Protein AF-A0AAX2KWF3-F1 (afdb_monomer_lite)

Foldseek 3Di:
DVVVVLVDQDLLVLVSVLLVVLLVLVVVLCVVLVAADPQASVQLSVVLSVVLCVLCVVVLVVVLVVVCVVDPFDDPDPRNSSSSCSCVQRVDPVSSVVSCVVVVVSVVVSVLLSVLSSVQVSVVSVVCSVCVVVCCVVQVNPARYWYHKDFDPDDQDDSRDGWIWTAGPVRDIDIDHPDDDDVVVVVVVVVVVVVVD

Secondary structure (DSSP, 8-state):
-HHHHTTS-STTGGGHHHHHHHHHHHHHHHHHH--B-HHHHHHHHHHHHHHHHHHHHHHHHHHHHHHHHHSPPPSSSHHHHHHHHHHHHTSSHHHHHHHHHHSHHHHHHHHHHHHHHHHHHHHHHHHHHHHHHHHHHHHT----SEEEEEE-S---BTTTB--EEEEETTS-EEEE--S---HHHHHHHHHHHHH--

pLDDT: mean 88.68, std 13.37, range [38.19, 98.31]

Structure (mmCIF, N/CA/C/O backbone):
data_AF-A0AAX2KWF3-F1
#
_entry.id   AF-A0AAX2KWF3-F1
#
loop_
_atom_site.group_PDB
_atom_site.id
_atom_site.type_symbol
_atom_site.label_atom_id
_atom_site.label_alt_id
_atom_site.label_comp_id
_atom_site.label_asym_id
_atom_site.label_entity_id
_atom_site.label_seq_id
_atom_site.pdbx_PDB_ins_code
_atom_site.Cartn_x
_atom_site.Cartn_y
_atom_site.Cartn_z
_atom_site.occupancy
_atom_site.B_iso_or_equiv
_atom_site.auth_seq_id
_atom_site.auth_comp_id
_atom_site.auth_asym_id
_atom_site.auth_atom_id
_atom_site.pdbx_PDB_model_num
ATOM 1 N N . MET A 1 1 ? 6.563 14.356 3.255 1.00 42.69 1 MET A N 1
ATOM 2 C CA . MET A 1 1 ? 7.562 13.301 2.978 1.00 42.69 1 MET A CA 1
ATOM 3 C C . MET A 1 1 ? 7.259 12.524 1.694 1.00 42.69 1 MET A C 1
ATOM 5 O O . MET A 1 1 ? 8.096 12.561 0.806 1.00 42.69 1 MET A O 1
ATOM 9 N N . ILE A 1 2 ? 6.063 11.943 1.507 1.00 41.88 2 ILE A N 1
ATOM 10 C CA . ILE A 1 2 ? 5.703 11.204 0.272 1.00 41.88 2 ILE A CA 1
ATOM 11 C C . ILE A 1 2 ? 5.730 12.042 -1.014 1.00 41.88 2 ILE A C 1
ATOM 13 O O . ILE A 1 2 ? 6.204 11.551 -2.025 1.00 41.88 2 ILE A O 1
ATOM 17 N N . VAL A 1 3 ? 5.292 13.308 -1.004 1.00 38.19 3 VAL A N 1
ATOM 18 C CA . VAL A 1 3 ? 5.366 14.154 -2.219 1.00 38.19 3 VAL A CA 1
ATOM 19 C C . VAL A 1 3 ? 6.817 14.382 -2.667 1.00 38.19 3 VAL A C 1
ATOM 21 O O . VAL A 1 3 ? 7.077 14.401 -3.861 1.00 38.19 3 VAL A O 1
ATOM 24 N N . LYS A 1 4 ? 7.772 14.476 -1.728 1.00 42.06 4 LYS A N 1
ATOM 25 C CA . LYS A 1 4 ? 9.208 14.515 -2.057 1.00 42.06 4 LYS A CA 1
ATOM 26 C C . LYS A 1 4 ? 9.721 13.142 -2.522 1.00 42.06 4 LYS A C 1
ATOM 28 O O . LYS A 1 4 ? 10.446 13.092 -3.502 1.00 42.06 4 LYS A O 1
ATOM 33 N N . LYS A 1 5 ? 9.281 12.045 -1.892 1.00 50.66 5 LYS A N 1
ATOM 34 C CA . LYS A 1 5 ? 9.660 10.659 -2.244 1.00 50.66 5 LYS A CA 1
ATOM 35 C C . LYS A 1 5 ? 9.138 10.219 -3.624 1.00 50.66 5 LYS A C 1
ATOM 37 O O . LYS A 1 5 ? 9.864 9.597 -4.375 1.00 50.66 5 LYS A O 1
ATOM 42 N N . LEU A 1 6 ? 7.926 10.633 -4.006 1.00 48.16 6 LEU A N 1
ATOM 43 C CA . LEU A 1 6 ? 7.338 10.418 -5.342 1.00 48.16 6 LEU A CA 1
ATOM 44 C C . LEU A 1 6 ? 8.110 11.131 -6.468 1.00 48.16 6 LEU A C 1
ATOM 46 O O . LEU A 1 6 ? 7.934 10.790 -7.637 1.00 48.16 6 LEU A O 1
ATOM 50 N N . LEU A 1 7 ? 8.911 12.146 -6.125 1.00 45.28 7 LEU A N 1
ATOM 51 C CA . LEU A 1 7 ? 9.752 12.903 -7.055 1.00 45.28 7 LEU A CA 1
ATOM 52 C C . LEU A 1 7 ? 11.197 12.383 -7.093 1.00 45.28 7 LEU A C 1
ATOM 54 O O . LEU A 1 7 ? 11.911 12.656 -8.060 1.00 45.28 7 LEU A O 1
ATOM 58 N N . GLU A 1 8 ? 11.634 11.633 -6.079 1.00 65.31 8 GLU A N 1
ATOM 59 C CA . GLU A 1 8 ? 12.926 10.955 -6.100 1.00 65.31 8 GLU A CA 1
ATOM 60 C C . GLU A 1 8 ? 12.846 9.713 -6.988 1.00 65.31 8 GLU A C 1
ATOM 62 O O . GLU A 1 8 ? 11.901 8.928 -6.936 1.00 65.31 8 GLU A O 1
ATOM 67 N N . VAL A 1 9 ? 13.842 9.545 -7.859 1.00 69.50 9 VAL A N 1
ATOM 68 C CA . VAL A 1 9 ? 13.898 8.359 -8.713 1.00 69.50 9 VAL A CA 1
ATOM 69 C C . VAL A 1 9 ? 14.487 7.210 -7.914 1.00 69.50 9 VAL A C 1
ATOM 71 O O . VAL A 1 9 ? 15.703 7.027 -7.877 1.00 69.50 9 VAL A O 1
ATOM 74 N N . ASP A 1 10 ? 13.597 6.448 -7.295 1.00 81.69 10 ASP A N 1
ATOM 75 C CA . ASP A 1 10 ? 13.886 5.207 -6.591 1.00 81.69 10 ASP A CA 1
ATOM 76 C C . ASP A 1 10 ? 13.147 4.018 -7.238 1.00 81.69 10 ASP A C 1
ATOM 78 O O . ASP A 1 10 ? 12.569 4.125 -8.324 1.00 81.69 10 ASP A O 1
ATOM 82 N N . ALA A 1 11 ? 13.161 2.860 -6.576 1.00 81.75 11 ALA A N 1
ATOM 83 C CA . ALA A 1 11 ? 12.499 1.649 -7.060 1.00 81.75 11 ALA A CA 1
ATOM 84 C C . ALA A 1 11 ? 10.971 1.794 -7.251 1.00 81.75 11 ALA A C 1
ATOM 86 O O . ALA A 1 11 ? 10.373 0.971 -7.942 1.00 81.75 11 ALA A O 1
ATOM 87 N N . SER A 1 12 ? 10.339 2.829 -6.685 1.00 86.00 12 SER A N 1
ATOM 88 C CA . SER A 1 12 ? 8.911 3.123 -6.847 1.00 86.00 12 SER A CA 1
ATOM 89 C C . SER A 1 12 ? 8.590 3.941 -8.106 1.00 86.00 12 SER A C 1
ATOM 91 O O . SER A 1 12 ? 7.429 4.008 -8.519 1.00 86.00 12 SER A O 1
ATOM 93 N N . TYR A 1 13 ? 9.602 4.520 -8.767 1.00 90.62 13 TYR A N 1
ATOM 94 C CA . TYR A 1 13 ? 9.437 5.400 -9.930 1.00 90.62 13 TYR A CA 1
ATOM 95 C C . TYR A 1 13 ? 8.572 4.831 -11.076 1.00 90.62 13 TYR A C 1
ATOM 97 O O . TYR A 1 13 ? 7.773 5.596 -11.639 1.00 90.62 13 TYR A O 1
ATOM 105 N N . PRO A 1 14 ? 8.648 3.525 -11.426 1.00 92.25 14 PRO A N 1
ATOM 106 C CA . PRO A 1 14 ? 7.768 2.931 -12.438 1.00 92.25 14 PRO A CA 1
ATOM 107 C C . PRO A 1 14 ? 6.278 3.008 -12.076 1.00 92.25 14 PRO A C 1
ATOM 109 O O . PRO A 1 14 ? 5.425 3.037 -12.961 1.00 92.25 14 PRO A O 1
ATOM 112 N N . PHE A 1 15 ? 5.956 3.080 -10.782 1.00 91.44 15 PHE A N 1
ATOM 113 C CA . PHE A 1 15 ? 4.591 2.991 -10.261 1.00 91.44 15 PHE A CA 1
ATOM 114 C C . PHE A 1 15 ? 4.003 4.338 -9.845 1.00 91.44 15 PHE A C 1
ATOM 116 O O . PHE A 1 15 ? 2.871 4.383 -9.366 1.00 91.44 15 PHE A O 1
ATOM 123 N N . ARG A 1 16 ? 4.721 5.449 -10.050 1.00 91.94 16 ARG A N 1
ATOM 124 C CA . ARG A 1 16 ? 4.314 6.787 -9.581 1.00 91.94 16 ARG A CA 1
ATOM 125 C C . ARG A 1 16 ? 2.890 7.193 -9.978 1.00 91.94 16 ARG A C 1
ATOM 127 O O . ARG A 1 16 ? 2.218 7.857 -9.200 1.00 91.94 16 ARG A O 1
ATOM 134 N N . TYR A 1 17 ? 2.404 6.760 -11.146 1.00 92.44 17 TYR A N 1
ATOM 135 C CA . TYR A 1 17 ? 1.026 7.021 -11.581 1.00 92.44 17 TYR A CA 1
ATOM 136 C C . TYR A 1 17 ? -0.007 6.236 -10.762 1.00 92.44 17 TYR A C 1
ATOM 138 O O . TYR A 1 17 ? -1.028 6.801 -10.378 1.00 92.44 17 TYR A O 1
ATOM 146 N N . PHE A 1 18 ? 0.269 4.967 -10.441 1.00 93.88 18 PHE A N 1
ATOM 147 C CA . PHE A 1 18 ? -0.583 4.172 -9.553 1.00 93.88 18 PHE A CA 1
ATOM 148 C C . PHE A 1 18 ? -0.586 4.758 -8.142 1.00 93.88 18 PHE A C 1
ATOM 150 O O . PHE A 1 18 ? -1.649 4.964 -7.568 1.00 93.88 18 PHE A O 1
ATOM 157 N N . LEU A 1 19 ? 0.589 5.111 -7.614 1.00 94.12 19 LEU A N 1
ATOM 158 C CA . LEU A 1 19 ? 0.717 5.702 -6.280 1.00 94.12 19 LEU A CA 1
ATOM 159 C C . LEU A 1 19 ? 0.041 7.075 -6.187 1.00 94.12 19 LEU A C 1
ATOM 161 O O . LEU A 1 19 ? -0.608 7.381 -5.189 1.00 94.12 19 LEU A O 1
ATOM 165 N N . GLN A 1 20 ? 0.140 7.901 -7.233 1.00 94.25 20 GLN A N 1
ATOM 166 C CA . GLN A 1 20 ? -0.559 9.182 -7.286 1.00 94.25 20 GLN A CA 1
ATOM 167 C C . GLN A 1 20 ? -2.078 8.993 -7.318 1.00 94.25 20 GLN A C 1
ATOM 169 O O . GLN A 1 20 ? -2.778 9.698 -6.594 1.00 94.25 20 GLN A O 1
ATOM 174 N N . TYR A 1 21 ? -2.578 8.041 -8.109 1.00 96.69 21 TYR A N 1
ATOM 175 C CA . TYR A 1 21 ? -4.000 7.708 -8.144 1.00 96.69 21 TYR A CA 1
ATOM 176 C C . TYR A 1 21 ? -4.494 7.199 -6.781 1.00 96.69 21 TYR A C 1
ATOM 178 O O . TYR A 1 21 ? -5.476 7.723 -6.260 1.00 96.69 21 TYR A O 1
ATOM 186 N N . ALA A 1 22 ? -3.763 6.268 -6.154 1.00 96.69 22 ALA A N 1
ATOM 187 C CA . ALA A 1 22 ? -4.058 5.769 -4.810 1.00 96.69 22 ALA A CA 1
ATOM 188 C C . ALA A 1 22 ? -4.126 6.906 -3.787 1.00 96.69 22 ALA A C 1
ATOM 190 O O . ALA A 1 22 ? -5.059 6.988 -2.997 1.00 96.69 22 ALA A O 1
ATOM 191 N N . ARG A 1 23 ? -3.149 7.819 -3.822 1.00 96.56 23 ARG A N 1
ATOM 192 C CA . ARG A 1 23 ? -3.087 8.957 -2.904 1.00 96.56 23 ARG A CA 1
ATOM 193 C C . ARG A 1 23 ? -4.305 9.863 -3.045 1.00 96.56 23 ARG A C 1
ATOM 195 O O . ARG A 1 23 ? -4.843 10.286 -2.032 1.00 96.56 23 ARG A O 1
ATOM 202 N N . LEU A 1 24 ? -4.707 10.188 -4.275 1.00 97.38 24 LEU A N 1
ATOM 203 C CA . LEU A 1 24 ? -5.882 11.031 -4.512 1.00 97.38 24 LEU A CA 1
ATOM 204 C C . LEU A 1 24 ? -7.155 10.345 -4.015 1.00 97.38 24 LEU A C 1
ATOM 206 O O . LEU A 1 24 ? -7.915 10.972 -3.290 1.00 97.38 24 LEU A O 1
ATOM 210 N N . PHE A 1 25 ? -7.320 9.054 -4.311 1.00 98.12 25 PHE A N 1
ATOM 211 C CA . PHE A 1 25 ? -8.436 8.254 -3.809 1.00 98.12 25 PHE A CA 1
ATOM 212 C C . PHE A 1 25 ? -8.508 8.236 -2.274 1.00 98.12 25 PHE A C 1
ATOM 214 O O . PHE A 1 25 ? -9.573 8.437 -1.704 1.00 98.12 25 PHE A O 1
ATOM 221 N N . LEU A 1 26 ? -7.381 8.010 -1.589 1.00 97.56 26 LEU A N 1
ATOM 222 C CA . LEU A 1 26 ? -7.344 7.946 -0.123 1.00 97.56 26 LEU A CA 1
ATOM 223 C C . LEU A 1 26 ? -7.613 9.307 0.529 1.00 97.56 26 LEU A C 1
ATOM 225 O O . LEU A 1 26 ? -8.230 9.361 1.588 1.00 97.56 26 LEU A O 1
ATOM 229 N N . LEU A 1 27 ? -7.147 10.398 -0.087 1.00 97.12 27 LEU A N 1
ATOM 230 C CA . LEU A 1 27 ? -7.414 11.753 0.398 1.00 97.12 27 LEU A CA 1
ATOM 231 C C . LEU A 1 27 ? -8.888 12.128 0.254 1.00 97.12 27 LEU A C 1
ATOM 233 O O . LEU A 1 27 ? -9.448 12.686 1.190 1.00 97.12 27 LEU A O 1
ATOM 237 N N . ASP A 1 28 ? -9.487 11.802 -0.889 1.00 98.00 28 ASP A N 1
ATOM 238 C CA . ASP A 1 28 ? -10.909 12.008 -1.164 1.00 98.00 28 ASP A CA 1
ATOM 239 C C . ASP A 1 28 ? -11.771 11.221 -0.167 1.00 98.00 28 ASP A C 1
ATOM 241 O O . ASP A 1 28 ? -12.526 11.806 0.605 1.00 98.00 28 ASP A O 1
ATOM 245 N N . LEU A 1 29 ? -11.518 9.915 -0.041 1.00 97.50 29 LEU A N 1
ATOM 246 C CA . LEU A 1 29 ? -12.214 9.050 0.911 1.00 97.50 29 LEU A CA 1
ATOM 2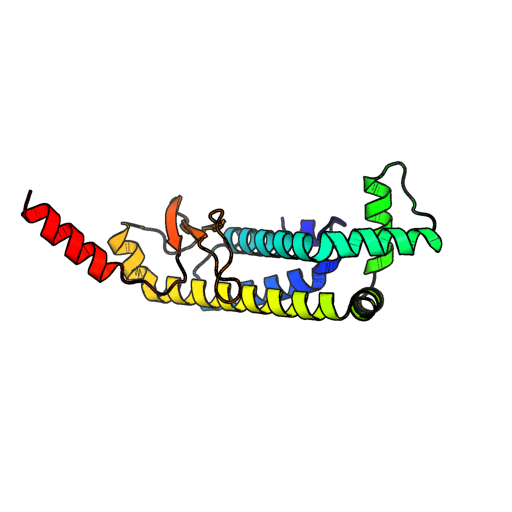47 C C . LEU A 1 29 ? -12.097 9.546 2.361 1.00 97.50 29 LEU A C 1
ATOM 249 O O . LEU A 1 29 ? -13.077 9.557 3.101 1.00 97.50 29 LEU A O 1
ATOM 253 N N . ASN A 1 30 ? -10.901 9.951 2.795 1.00 97.31 30 ASN A N 1
ATOM 254 C CA . ASN A 1 30 ? -10.712 10.424 4.164 1.00 97.31 30 ASN A CA 1
ATOM 255 C C . ASN A 1 30 ? -11.285 11.828 4.401 1.00 97.31 30 ASN A C 1
ATOM 257 O O . ASN A 1 30 ? -11.496 12.182 5.553 1.00 97.31 30 ASN A O 1
ATOM 261 N N . SER A 1 31 ? -11.535 12.619 3.353 1.00 96.69 31 SER A N 1
ATOM 262 C CA . SER A 1 31 ? -12.238 13.902 3.485 1.00 96.69 31 SER A CA 1
ATOM 263 C C . SER A 1 31 ? -13.737 13.739 3.755 1.00 96.69 31 SER A C 1
ATOM 265 O O . SER A 1 31 ? -14.361 14.649 4.292 1.00 96.69 31 SER A O 1
ATOM 267 N N . GLU A 1 32 ? -14.298 12.577 3.405 1.00 96.31 32 GLU A N 1
ATOM 268 C CA . GLU A 1 32 ? -15.673 12.196 3.739 1.00 96.31 32 GLU A CA 1
ATOM 269 C C . GLU A 1 32 ? -15.749 11.507 5.110 1.00 96.31 32 GLU A C 1
ATOM 271 O O . GLU A 1 32 ? -16.658 11.775 5.892 1.00 96.31 32 GLU A O 1
ATOM 276 N N . LEU A 1 33 ? -14.800 10.608 5.406 1.00 96.94 33 LEU A N 1
ATOM 277 C CA . LEU A 1 33 ? -14.836 9.777 6.616 1.00 96.94 33 LEU A CA 1
ATOM 278 C C . LEU A 1 33 ? -14.214 10.431 7.856 1.00 96.94 33 LEU A C 1
ATOM 280 O O . LEU A 1 33 ? -14.577 10.056 8.968 1.00 96.94 33 LEU A O 1
ATOM 284 N N . ASN A 1 34 ? -13.248 11.337 7.677 1.00 97.12 34 ASN A N 1
ATOM 285 C CA . ASN A 1 34 ? -12.480 12.001 8.738 1.00 97.12 34 ASN A CA 1
ATOM 286 C C . ASN A 1 34 ? -11.976 11.039 9.833 1.00 97.12 34 ASN A C 1
ATOM 288 O O . ASN A 1 34 ? -12.094 11.323 11.023 1.00 97.12 34 ASN A O 1
ATOM 292 N N . ILE A 1 35 ? -11.437 9.883 9.428 1.00 97.88 35 ILE A N 1
ATOM 293 C CA . ILE A 1 35 ? -11.145 8.758 10.336 1.00 97.88 35 ILE A CA 1
ATOM 294 C C . ILE A 1 35 ? -9.650 8.470 10.495 1.00 97.88 35 ILE A C 1
ATOM 296 O O . ILE A 1 35 ? -9.254 7.724 11.389 1.00 97.88 35 ILE A O 1
ATOM 300 N N . CYS A 1 36 ? -8.787 9.016 9.636 1.00 97.44 36 CYS A N 1
ATOM 301 C CA . CYS A 1 36 ? -7.352 8.766 9.722 1.00 97.44 36 CYS A CA 1
ATOM 302 C C . CYS A 1 36 ? -6.488 9.998 9.456 1.00 97.44 36 CYS A C 1
ATOM 304 O O . CYS A 1 36 ? -6.872 10.929 8.746 1.00 97.44 36 CYS A O 1
ATOM 306 N N . THR A 1 37 ? -5.269 9.978 9.987 1.00 97.88 37 THR A N 1
ATOM 307 C CA . THR A 1 37 ? -4.293 11.048 9.791 1.00 97.88 37 THR A CA 1
ATOM 308 C C . THR A 1 37 ? -3.571 10.919 8.447 1.00 97.88 37 THR A C 1
ATOM 310 O O . THR A 1 37 ? -3.628 9.907 7.742 1.00 97.88 37 THR A O 1
ATOM 313 N N . LYS A 1 38 ? -2.806 11.956 8.087 1.00 95.50 38 LYS A N 1
ATOM 314 C CA . LYS A 1 38 ? -1.910 11.903 6.920 1.00 95.50 38 LYS A CA 1
ATOM 315 C C . LYS A 1 38 ? -0.835 10.822 7.061 1.00 95.50 38 LYS A C 1
ATOM 317 O O . LYS A 1 38 ? -0.417 10.281 6.043 1.00 95.50 38 LYS A O 1
ATOM 322 N N . GLU A 1 39 ? -0.398 10.519 8.283 1.00 95.75 39 GLU A N 1
ATOM 323 C CA . GLU A 1 39 ? 0.606 9.481 8.545 1.00 95.75 39 GLU A CA 1
ATOM 324 C C . GLU A 1 39 ? 0.050 8.086 8.236 1.00 95.75 39 GLU A C 1
ATOM 326 O O . GLU A 1 39 ? 0.701 7.285 7.571 1.00 95.75 39 GLU A O 1
ATOM 331 N N . PHE A 1 40 ? -1.216 7.844 8.571 1.00 96.56 40 PHE A N 1
ATOM 332 C CA . PHE A 1 40 ? -1.902 6.610 8.203 1.00 96.56 40 PHE A CA 1
ATOM 333 C C . PHE A 1 40 ? -1.961 6.410 6.679 1.00 96.56 40 PHE A C 1
ATOM 335 O O . PHE A 1 40 ? -1.645 5.334 6.169 1.00 96.56 40 PHE A O 1
ATOM 342 N N . ILE A 1 41 ? -2.302 7.469 5.930 1.00 96.31 41 ILE A N 1
ATOM 343 C CA . ILE A 1 41 ? -2.290 7.453 4.455 1.00 96.31 41 ILE A CA 1
ATOM 344 C C . ILE A 1 41 ? -0.874 7.196 3.922 1.00 96.31 41 ILE A C 1
ATOM 346 O O . ILE A 1 41 ? -0.709 6.504 2.916 1.00 96.31 41 ILE A O 1
ATOM 350 N N . ILE A 1 42 ? 0.155 7.733 4.585 1.00 93.44 42 ILE A N 1
ATOM 351 C CA . ILE A 1 42 ? 1.552 7.473 4.231 1.00 93.44 42 ILE A CA 1
ATOM 352 C C . ILE A 1 42 ? 1.872 5.983 4.376 1.00 93.44 42 ILE A C 1
ATOM 354 O O . ILE A 1 42 ? 2.362 5.390 3.415 1.00 93.44 42 ILE A O 1
ATOM 358 N N . ASN A 1 43 ? 1.524 5.362 5.504 1.00 93.75 43 ASN A N 1
ATOM 359 C CA . ASN A 1 43 ? 1.775 3.937 5.730 1.00 93.75 43 ASN A CA 1
ATOM 360 C C . ASN A 1 43 ? 1.045 3.057 4.698 1.00 93.75 43 ASN A C 1
ATOM 362 O O . ASN A 1 43 ? 1.641 2.141 4.138 1.00 93.75 43 ASN A O 1
ATOM 366 N N . LEU A 1 44 ? -0.209 3.382 4.361 1.00 94.31 44 LEU A N 1
ATOM 367 C CA . LEU A 1 44 ? -0.964 2.692 3.306 1.00 94.31 44 LEU A CA 1
ATOM 368 C C . LEU A 1 44 ? -0.247 2.731 1.946 1.00 94.31 44 LEU A C 1
ATOM 370 O O . LEU A 1 44 ? -0.146 1.718 1.251 1.00 94.31 44 LEU A O 1
ATOM 374 N N . LEU A 1 45 ? 0.268 3.899 1.553 1.00 94.00 45 LEU A N 1
ATOM 375 C CA . LEU A 1 45 ? 0.999 4.052 0.293 1.00 94.00 45 LEU A CA 1
ATOM 376 C C . LEU A 1 45 ? 2.336 3.303 0.305 1.00 94.00 45 LEU A C 1
ATOM 378 O O . LEU A 1 45 ? 2.762 2.806 -0.740 1.00 94.00 45 LEU A O 1
ATOM 382 N N . GLU A 1 46 ? 2.995 3.201 1.458 1.00 91.06 46 GLU A N 1
ATOM 383 C CA . GLU A 1 46 ? 4.214 2.406 1.619 1.00 91.06 46 GLU A CA 1
ATOM 384 C C . GLU A 1 46 ? 3.934 0.909 1.447 1.00 91.06 46 GLU A C 1
ATOM 386 O O . GLU A 1 46 ? 4.655 0.252 0.693 1.00 91.06 46 GLU A O 1
ATOM 391 N N . THR A 1 47 ? 2.847 0.397 2.029 1.00 90.25 47 THR A N 1
ATOM 392 C CA . THR A 1 47 ? 2.385 -0.985 1.821 1.00 90.25 47 THR A CA 1
ATOM 393 C C . THR A 1 47 ? 2.128 -1.276 0.341 1.00 90.25 47 THR A C 1
ATOM 395 O O . THR A 1 47 ? 2.693 -2.222 -0.210 1.00 90.25 47 THR A O 1
ATOM 398 N N . LEU A 1 48 ? 1.359 -0.421 -0.345 1.00 92.19 48 LEU A N 1
ATOM 399 C CA . LEU A 1 48 ? 1.109 -0.572 -1.782 1.00 92.19 48 LEU A CA 1
ATOM 400 C C . LEU A 1 48 ? 2.412 -0.529 -2.594 1.00 92.19 48 LEU A C 1
ATOM 402 O O . LEU A 1 48 ? 2.602 -1.305 -3.528 1.00 92.19 48 LEU A O 1
ATOM 406 N N . THR A 1 49 ? 3.334 0.368 -2.241 1.00 91.50 49 THR A N 1
ATOM 407 C CA . THR A 1 49 ? 4.630 0.481 -2.923 1.00 91.50 49 THR A CA 1
ATOM 408 C C . THR A 1 49 ? 5.436 -0.810 -2.796 1.00 91.50 49 THR A C 1
ATOM 410 O O . THR A 1 49 ? 5.972 -1.295 -3.793 1.00 91.50 49 THR A O 1
ATOM 413 N N . GLN A 1 50 ? 5.503 -1.390 -1.596 1.00 89.00 50 GLN A N 1
ATOM 414 C CA . GLN A 1 50 ? 6.203 -2.653 -1.355 1.00 89.00 50 GLN A CA 1
ATOM 415 C C . GLN A 1 50 ? 5.573 -3.809 -2.136 1.00 89.00 50 GLN A C 1
ATOM 417 O O . GLN A 1 50 ? 6.297 -4.584 -2.765 1.00 89.00 50 GLN A O 1
ATOM 422 N N . GLU A 1 51 ? 4.242 -3.886 -2.168 1.00 90.12 51 GLU A N 1
ATOM 423 C CA . GLU A 1 51 ? 3.517 -4.893 -2.942 1.00 90.12 51 GLU A CA 1
ATOM 424 C C . GLU A 1 51 ? 3.836 -4.796 -4.442 1.00 90.12 51 GLU A C 1
ATOM 426 O O . GLU A 1 51 ? 4.164 -5.799 -5.081 1.00 90.12 51 GLU A O 1
ATOM 431 N N . LEU A 1 52 ? 3.804 -3.584 -5.007 1.00 91.69 52 LEU A N 1
ATOM 432 C CA . LEU A 1 52 ? 4.097 -3.357 -6.423 1.00 91.69 52 LEU A CA 1
ATOM 433 C C . LEU A 1 52 ? 5.560 -3.654 -6.767 1.00 91.69 52 LEU A C 1
ATOM 435 O O . LEU A 1 52 ? 5.829 -4.271 -7.801 1.00 91.69 52 LEU A O 1
ATOM 439 N N . ILE A 1 53 ? 6.504 -3.277 -5.900 1.00 90.62 53 ILE A N 1
ATOM 440 C CA . ILE A 1 53 ? 7.923 -3.622 -6.063 1.00 90.62 53 ILE A CA 1
ATOM 441 C C . ILE A 1 53 ? 8.095 -5.141 -6.057 1.00 90.62 53 ILE A C 1
ATOM 443 O O . ILE A 1 53 ? 8.744 -5.686 -6.950 1.00 90.62 53 ILE A O 1
ATOM 447 N N . HIS A 1 54 ? 7.487 -5.840 -5.096 1.00 89.88 54 HIS A N 1
ATOM 448 C CA . HIS A 1 54 ? 7.593 -7.293 -5.002 1.00 89.88 54 HIS A CA 1
ATOM 449 C C . HIS A 1 54 ? 7.046 -7.973 -6.264 1.00 89.88 54 HIS A C 1
ATOM 451 O O . HIS A 1 54 ? 7.750 -8.771 -6.891 1.00 89.88 54 HIS A O 1
ATOM 457 N N . LEU A 1 55 ? 5.843 -7.574 -6.690 1.00 91.12 55 LEU A N 1
ATOM 458 C CA . LEU A 1 55 ? 5.144 -8.095 -7.865 1.00 91.12 55 LEU A CA 1
ATOM 459 C C . LEU A 1 55 ? 5.942 -7.928 -9.168 1.00 91.12 55 LEU A C 1
ATOM 461 O O . LEU A 1 55 ? 5.885 -8.782 -10.049 1.00 91.12 55 LEU A O 1
ATOM 465 N N . THR A 1 56 ? 6.673 -6.823 -9.307 1.00 91.94 56 THR A N 1
ATOM 466 C CA . THR A 1 56 ? 7.313 -6.423 -10.573 1.00 91.94 56 THR A CA 1
ATOM 467 C C . THR A 1 56 ? 8.814 -6.703 -10.619 1.00 91.94 56 THR A C 1
ATOM 469 O O . THR A 1 56 ? 9.397 -6.704 -11.704 1.00 91.94 56 THR A O 1
ATOM 472 N N . SER A 1 57 ? 9.439 -6.973 -9.469 1.00 91.62 57 SER A N 1
ATOM 473 C CA . SER A 1 57 ? 10.890 -7.123 -9.296 1.00 91.62 57 SER A CA 1
ATOM 474 C C . SER A 1 57 ? 11.548 -8.028 -10.345 1.00 91.62 57 SER A C 1
ATOM 476 O O . SER A 1 57 ? 12.477 -7.607 -11.035 1.00 91.62 57 SER A O 1
ATOM 478 N N . LYS A 1 58 ? 11.037 -9.252 -10.526 1.00 93.69 58 LYS A N 1
ATOM 479 C CA . LYS A 1 58 ? 11.586 -10.228 -11.483 1.00 93.69 58 LYS A CA 1
ATOM 480 C C . LYS A 1 58 ? 11.484 -9.744 -12.931 1.00 93.69 58 LYS A C 1
ATOM 482 O O . LYS A 1 58 ? 12.432 -9.903 -13.699 1.00 93.69 58 LYS A O 1
ATOM 487 N N . THR A 1 59 ? 10.368 -9.113 -13.293 1.00 95.25 59 THR A N 1
ATOM 488 C CA . THR A 1 59 ? 10.174 -8.559 -14.639 1.00 95.25 59 THR A CA 1
ATOM 489 C C . THR A 1 59 ? 11.091 -7.368 -14.885 1.00 95.25 59 THR A C 1
ATOM 491 O O . THR A 1 59 ? 11.671 -7.270 -15.960 1.00 95.25 59 THR A O 1
ATOM 494 N N . LEU A 1 60 ? 11.294 -6.499 -13.891 1.00 94.19 60 LEU A N 1
ATOM 495 C CA . LEU A 1 60 ? 12.230 -5.377 -14.003 1.00 94.19 60 LEU A CA 1
ATOM 496 C C . LEU A 1 60 ? 13.673 -5.847 -14.206 1.00 94.19 60 LEU A C 1
ATOM 498 O O . LEU A 1 60 ? 14.401 -5.229 -14.980 1.00 94.19 60 LEU A O 1
ATOM 502 N N . VAL A 1 61 ? 14.083 -6.940 -13.556 1.00 93.94 61 VAL A N 1
ATOM 503 C CA . VAL A 1 61 ? 15.404 -7.545 -13.784 1.00 93.94 61 VAL A CA 1
ATOM 504 C C . VAL A 1 61 ? 15.530 -8.021 -15.234 1.00 93.94 61 VAL A C 1
ATOM 506 O O . VAL A 1 61 ? 16.493 -7.663 -15.913 1.00 93.94 61 VAL A O 1
ATOM 509 N N . LEU A 1 62 ? 14.551 -8.774 -15.744 1.00 93.88 62 LEU A N 1
ATOM 510 C CA . LEU A 1 62 ? 14.563 -9.255 -17.131 1.00 93.88 62 LEU A CA 1
ATOM 511 C C . LEU A 1 62 ? 14.553 -8.104 -18.154 1.00 93.88 62 LEU A C 1
ATOM 513 O O . LEU A 1 62 ? 15.310 -8.128 -19.130 1.00 93.88 62 LEU A O 1
ATOM 517 N N . ASP A 1 63 ? 13.730 -7.082 -17.918 1.00 95.31 63 ASP A N 1
ATOM 518 C CA . ASP A 1 63 ? 13.634 -5.911 -18.787 1.00 95.31 63 ASP A CA 1
ATOM 519 C C . ASP A 1 63 ? 14.950 -5.125 -18.801 1.00 95.31 63 ASP A C 1
ATOM 521 O O . ASP A 1 63 ? 15.446 -4.795 -19.874 1.00 95.31 63 ASP A O 1
ATOM 525 N N . LEU A 1 64 ? 15.600 -4.947 -17.644 1.00 94.44 64 LEU A N 1
ATOM 526 C CA . LEU A 1 64 ? 16.933 -4.346 -17.545 1.00 94.44 64 LEU A CA 1
ATOM 527 C C . LEU A 1 64 ? 17.979 -5.120 -18.365 1.00 94.44 64 LEU A C 1
ATOM 529 O O . LEU A 1 64 ? 18.801 -4.516 -19.060 1.00 94.44 64 LEU A O 1
ATOM 533 N N . HIS A 1 65 ? 17.958 -6.457 -18.307 1.00 92.06 65 HIS A N 1
ATOM 534 C CA . HIS A 1 65 ? 18.860 -7.303 -19.096 1.00 92.06 65 HIS A CA 1
ATOM 535 C C . HIS A 1 65 ? 18.640 -7.164 -20.606 1.00 92.06 65 HIS A C 1
ATOM 537 O O . HIS A 1 65 ? 19.597 -7.301 -21.371 1.00 92.06 65 HIS A O 1
ATOM 543 N N . THR A 1 66 ? 17.409 -6.892 -21.028 1.00 92.00 66 THR A N 1
ATOM 544 C CA . THR A 1 66 ? 17.066 -6.643 -22.431 1.00 92.00 66 THR A CA 1
ATOM 545 C C . THR A 1 66 ? 17.457 -5.223 -22.839 1.00 92.00 66 THR A C 1
ATOM 547 O O . THR A 1 66 ? 18.114 -5.036 -23.860 1.00 92.00 66 THR A O 1
ATOM 550 N N . PHE A 1 67 ? 17.153 -4.234 -21.997 1.00 92.94 67 PHE A N 1
ATOM 551 C CA . PHE A 1 67 ? 17.467 -2.821 -22.200 1.00 92.94 67 PHE A CA 1
ATOM 552 C C . PHE A 1 67 ? 18.966 -2.595 -22.429 1.00 92.94 67 PHE A C 1
ATOM 554 O O . PHE A 1 67 ? 19.358 -1.939 -23.393 1.00 92.94 67 PHE A O 1
ATOM 561 N N . LYS A 1 68 ? 19.822 -3.223 -21.608 1.00 92.31 68 LYS A N 1
ATOM 562 C CA . LYS A 1 68 ? 21.281 -3.051 -21.704 1.00 92.31 68 LYS A CA 1
ATOM 563 C C . LYS A 1 68 ? 21.912 -3.579 -23.001 1.00 92.31 68 LYS A C 1
ATOM 565 O O . LYS A 1 68 ? 23.071 -3.274 -23.256 1.00 92.31 68 LYS A O 1
ATOM 570 N N . LYS A 1 69 ? 21.199 -4.402 -23.787 1.00 90.88 69 LYS A N 1
ATOM 571 C CA . LYS A 1 69 ? 21.685 -4.882 -25.096 1.00 90.88 69 LYS A CA 1
ATOM 572 C C . LYS A 1 69 ? 21.626 -3.787 -26.161 1.00 90.88 69 LYS A C 1
ATOM 574 O O . LYS A 1 69 ? 22.446 -3.790 -27.068 1.00 90.88 69 LYS A O 1
ATOM 579 N N . ASN A 1 70 ? 20.675 -2.865 -26.023 1.00 87.31 70 ASN A N 1
ATOM 580 C CA . ASN A 1 70 ? 20.417 -1.804 -26.994 1.00 87.31 70 ASN A CA 1
ATOM 581 C C . ASN A 1 70 ? 20.934 -0.441 -26.516 1.00 87.31 70 ASN A C 1
ATOM 583 O O . ASN A 1 70 ? 21.179 0.439 -27.334 1.00 87.31 70 ASN A O 1
ATOM 587 N N . GLU A 1 71 ? 21.106 -0.258 -25.202 1.00 85.50 71 GLU A N 1
ATOM 588 C CA . GLU A 1 71 ? 21.566 1.001 -24.622 1.00 85.50 71 GLU A CA 1
ATOM 589 C C . GLU A 1 71 ? 22.580 0.765 -23.487 1.00 85.50 71 GLU A C 1
ATOM 591 O O . GLU A 1 71 ? 22.258 0.101 -22.496 1.00 85.50 71 GLU A O 1
ATOM 596 N N . PRO A 1 72 ? 23.802 1.326 -23.571 1.00 89.19 72 PRO A N 1
ATOM 597 C CA . PRO A 1 72 ? 24.772 1.215 -22.491 1.00 89.19 72 PRO A CA 1
ATOM 598 C C . PRO A 1 72 ? 24.292 1.983 -21.250 1.00 89.19 72 PRO A C 1
ATOM 600 O O . PRO A 1 72 ? 23.999 3.180 -21.298 1.00 89.19 72 PRO A O 1
ATOM 603 N N . LEU A 1 73 ? 24.235 1.286 -20.112 1.00 92.62 73 LEU A N 1
ATOM 604 C CA . LEU A 1 73 ? 23.835 1.871 -18.831 1.00 92.62 73 LEU A CA 1
ATOM 605 C C . LEU A 1 73 ? 24.881 2.879 -18.339 1.00 92.62 73 LEU A C 1
ATOM 607 O O . LEU A 1 73 ? 26.067 2.555 -18.272 1.00 92.62 73 LEU A O 1
ATOM 611 N N . LYS A 1 74 ? 24.440 4.071 -17.919 1.00 91.56 74 LYS A N 1
ATOM 612 C CA . LYS A 1 74 ? 25.324 5.118 -17.377 1.00 91.56 74 LYS A CA 1
ATOM 613 C C . LYS A 1 74 ? 25.306 5.137 -15.849 1.00 91.56 74 LYS A C 1
ATOM 615 O O . LYS A 1 74 ? 24.244 5.040 -15.241 1.00 91.56 74 LYS A O 1
ATOM 620 N N . GLY A 1 75 ? 26.473 5.315 -15.235 1.00 90.81 75 GLY A N 1
ATOM 621 C CA . GLY A 1 75 ? 26.631 5.449 -13.785 1.00 90.81 75 GLY A CA 1
ATOM 622 C C . GLY A 1 75 ? 27.855 4.705 -13.255 1.00 90.81 75 GLY A C 1
ATOM 623 O O . GLY A 1 75 ? 28.225 3.661 -13.782 1.00 90.81 75 GLY A O 1
ATOM 624 N N . ASN A 1 76 ? 28.461 5.246 -12.198 1.00 90.25 76 ASN A N 1
ATOM 625 C CA . ASN A 1 76 ? 29.738 4.753 -11.662 1.00 90.25 76 ASN A CA 1
ATOM 626 C C . ASN A 1 76 ? 29.597 3.466 -10.830 1.00 90.25 76 ASN A C 1
ATOM 628 O O . ASN A 1 76 ? 30.590 2.811 -10.541 1.00 90.25 76 ASN A O 1
ATOM 632 N N . ASP A 1 77 ? 28.375 3.107 -10.437 1.00 92.62 77 ASP A N 1
ATOM 633 C CA . ASP A 1 77 ? 28.069 1.945 -9.603 1.00 92.62 77 ASP A CA 1
ATOM 634 C C . ASP A 1 77 ? 26.766 1.260 -10.065 1.00 92.62 77 ASP A C 1
ATOM 636 O O . ASP A 1 77 ? 26.091 1.710 -11.000 1.00 92.62 77 ASP A O 1
ATOM 640 N N . SER A 1 78 ? 26.435 0.106 -9.479 1.00 88.31 78 SER A N 1
ATOM 641 C CA . SER A 1 78 ? 25.210 -0.644 -9.805 1.00 88.31 78 SER A CA 1
ATOM 642 C C . SER A 1 78 ? 23.936 0.161 -9.534 1.00 88.31 78 SER A C 1
ATOM 644 O O . SER A 1 78 ? 23.037 0.160 -10.376 1.00 88.31 78 SER A O 1
ATOM 646 N N . SER A 1 79 ? 23.876 0.893 -8.421 1.00 88.50 79 SER A N 1
ATOM 647 C CA . SER A 1 79 ? 22.716 1.698 -8.026 1.00 88.50 79 SER A CA 1
ATOM 648 C C . SER A 1 79 ? 22.448 2.832 -9.017 1.00 88.50 79 SER A C 1
ATOM 650 O O . SER A 1 79 ? 21.328 2.982 -9.504 1.00 88.50 79 SER A O 1
ATOM 652 N N . LYS A 1 80 ? 23.477 3.592 -9.408 1.00 91.00 80 LYS A N 1
ATOM 653 C CA . LYS A 1 80 ? 23.362 4.677 -10.397 1.00 91.00 80 LYS A CA 1
ATOM 654 C C . LYS A 1 80 ? 22.963 4.160 -11.776 1.00 91.00 80 LYS A C 1
ATOM 656 O O . LYS A 1 80 ? 22.138 4.789 -12.436 1.00 91.00 80 LYS A O 1
ATOM 661 N N . ARG A 1 81 ? 23.488 3.001 -12.193 1.00 92.81 81 ARG A N 1
ATOM 662 C CA . ARG A 1 81 ? 23.086 2.344 -13.450 1.00 92.81 81 ARG A CA 1
ATOM 663 C C . ARG A 1 81 ? 21.625 1.906 -13.432 1.00 92.81 81 ARG A C 1
ATOM 665 O O . ARG A 1 81 ? 20.934 2.059 -14.4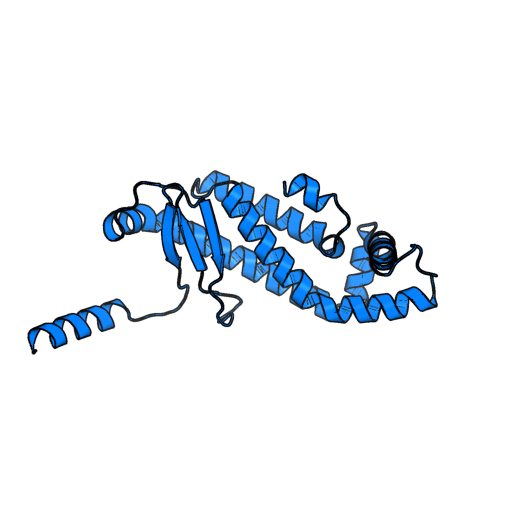37 1.00 92.81 81 ARG A O 1
ATOM 672 N N . PHE A 1 82 ? 21.139 1.408 -12.297 1.00 91.25 82 PHE A N 1
ATOM 673 C CA . PHE A 1 82 ? 19.730 1.060 -12.144 1.00 91.25 82 PHE A CA 1
ATOM 674 C C . PHE A 1 82 ? 18.831 2.302 -12.198 1.00 91.25 82 PHE A C 1
ATOM 676 O O . PHE A 1 82 ? 17.864 2.318 -12.954 1.00 91.25 82 PHE A O 1
ATOM 683 N N . ILE A 1 83 ? 19.199 3.384 -11.503 1.00 91.81 83 ILE A N 1
ATOM 684 C CA . ILE A 1 83 ? 18.484 4.669 -11.582 1.00 91.81 83 ILE A CA 1
ATOM 685 C C . ILE A 1 83 ? 18.456 5.196 -13.024 1.00 91.81 83 ILE A C 1
ATOM 687 O O . ILE A 1 83 ? 17.420 5.682 -13.476 1.00 91.81 83 ILE A O 1
ATOM 691 N N . TYR A 1 84 ? 19.562 5.089 -13.769 1.00 93.50 84 TYR A N 1
ATOM 692 C CA . TYR A 1 84 ? 19.605 5.474 -15.183 1.00 93.50 84 TYR A CA 1
ATOM 693 C C . TYR A 1 84 ? 18.576 4.704 -16.018 1.00 93.50 84 TYR A C 1
ATOM 695 O O . TYR A 1 84 ? 17.798 5.321 -16.748 1.00 93.50 84 TYR A O 1
ATOM 703 N N . TYR A 1 85 ? 18.535 3.378 -15.864 1.00 95.00 85 TYR A N 1
ATOM 704 C CA . TYR A 1 85 ? 17.530 2.532 -16.504 1.00 95.00 85 TYR A CA 1
ATOM 705 C C . TYR A 1 85 ? 16.109 2.977 -16.140 1.00 95.00 85 TYR A C 1
ATOM 707 O O . TYR A 1 85 ? 15.303 3.193 -17.040 1.00 95.00 85 TYR A O 1
ATOM 715 N N . LEU A 1 86 ? 15.814 3.197 -14.853 1.00 94.31 86 LEU A N 1
ATOM 716 C CA . LEU A 1 86 ? 14.480 3.615 -14.417 1.00 94.31 86 LEU A CA 1
ATOM 717 C C . LEU A 1 86 ? 14.056 4.946 -15.053 1.00 94.31 86 LEU A C 1
ATOM 719 O O . LEU A 1 86 ? 12.941 5.059 -15.564 1.00 94.31 86 LEU A O 1
ATOM 723 N N . LYS A 1 87 ? 14.960 5.936 -15.080 1.00 92.44 87 LYS A N 1
ATOM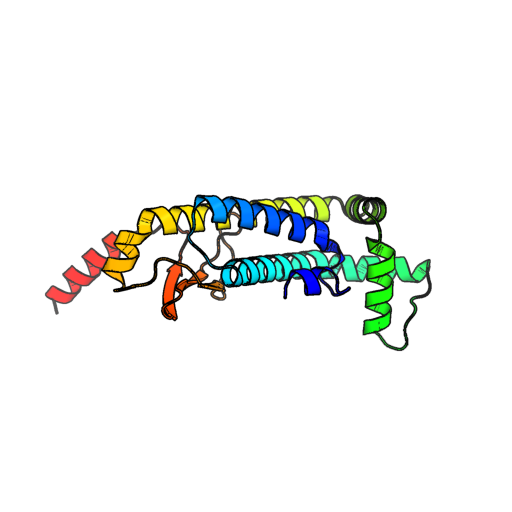 724 C CA . LYS A 1 87 ? 14.701 7.236 -15.716 1.00 92.44 87 LYS A CA 1
ATOM 725 C C . LYS A 1 87 ? 14.403 7.084 -17.198 1.00 92.44 87 LYS A C 1
ATOM 727 O O . LYS A 1 87 ? 13.470 7.705 -17.682 1.00 92.44 87 LYS A O 1
ATOM 732 N N . LYS A 1 88 ? 15.186 6.280 -17.919 1.00 93.69 88 LYS A N 1
ATOM 733 C CA . LYS A 1 88 ? 15.027 6.104 -19.367 1.00 93.69 88 LYS A CA 1
ATOM 734 C C . LYS A 1 88 ? 13.799 5.277 -19.724 1.00 93.69 88 LYS A C 1
ATOM 736 O O . LYS A 1 88 ? 13.021 5.690 -20.576 1.00 93.69 88 LYS A O 1
ATOM 741 N N . ARG A 1 89 ? 13.608 4.141 -19.055 1.00 94.31 89 ARG A N 1
ATOM 742 C CA . ARG A 1 89 ? 12.546 3.179 -19.358 1.00 94.31 89 ARG A CA 1
ATOM 743 C C . ARG A 1 89 ? 11.156 3.678 -18.973 1.00 94.31 89 ARG A C 1
ATOM 745 O O . ARG A 1 89 ? 10.189 3.306 -19.625 1.00 94.31 89 ARG A O 1
ATOM 752 N N . PHE A 1 90 ? 11.055 4.529 -17.952 1.00 94.88 90 PHE A N 1
ATOM 753 C CA . PHE A 1 90 ? 9.777 4.998 -17.408 1.00 94.88 90 PHE A CA 1
ATOM 754 C C . PHE A 1 90 ? 9.646 6.527 -17.431 1.00 94.88 90 PHE A C 1
ATOM 756 O O . PHE A 1 90 ? 8.970 7.086 -16.568 1.00 94.88 90 PHE A O 1
ATOM 763 N N . ASN A 1 91 ? 10.286 7.218 -18.382 1.00 91.50 91 ASN A N 1
ATOM 764 C CA . ASN A 1 91 ? 10.341 8.686 -18.430 1.00 91.50 91 ASN A CA 1
ATOM 765 C C . ASN A 1 91 ? 8.960 9.326 -18.647 1.00 91.50 91 ASN A C 1
ATOM 767 O O . ASN A 1 91 ? 8.544 10.216 -17.905 1.00 91.50 91 ASN A O 1
ATOM 771 N N . SER A 1 92 ? 8.227 8.852 -19.655 1.00 92.94 92 SER A N 1
ATOM 772 C CA . SER A 1 92 ? 6.940 9.413 -20.066 1.00 92.94 92 SER A CA 1
ATOM 773 C C . SER A 1 92 ? 5.788 8.416 -19.928 1.00 92.94 92 SER A C 1
ATOM 775 O O . SER A 1 92 ? 5.985 7.207 -19.795 1.00 92.94 92 SER A O 1
ATOM 777 N N . LYS A 1 93 ? 4.551 8.921 -20.029 1.00 92.25 93 LYS A N 1
ATOM 778 C CA . LYS A 1 93 ? 3.342 8.085 -20.102 1.00 92.25 93 LYS A CA 1
ATOM 779 C C . LYS A 1 93 ? 3.433 7.054 -21.235 1.00 92.25 93 LYS A C 1
ATOM 781 O O . LYS A 1 93 ? 3.032 5.911 -21.044 1.00 92.25 93 LYS A O 1
ATOM 786 N N . LYS A 1 94 ? 3.975 7.445 -22.395 1.00 95.62 94 LYS A N 1
ATOM 787 C CA . LYS A 1 94 ? 4.142 6.553 -23.551 1.00 95.62 94 LYS A CA 1
ATOM 788 C C . LYS A 1 94 ? 5.103 5.407 -23.234 1.00 95.62 94 LYS A C 1
ATOM 790 O O . LYS A 1 94 ? 4.802 4.271 -23.577 1.00 95.62 94 LYS A O 1
ATOM 795 N N . ASP A 1 95 ? 6.203 5.689 -22.540 1.00 95.25 95 ASP A N 1
ATOM 796 C CA . ASP A 1 95 ? 7.215 4.675 -22.210 1.00 95.25 95 ASP A CA 1
ATOM 797 C C . ASP A 1 95 ? 6.683 3.658 -21.193 1.00 95.25 95 ASP A C 1
ATOM 799 O O . ASP A 1 95 ? 6.908 2.457 -21.325 1.00 95.25 95 ASP A O 1
ATOM 803 N N . ILE A 1 96 ? 5.887 4.121 -20.224 1.00 94.62 96 ILE A N 1
ATOM 804 C CA . ILE A 1 96 ? 5.210 3.243 -19.261 1.00 94.62 96 ILE A CA 1
ATOM 805 C C . ILE A 1 96 ? 4.188 2.343 -19.963 1.00 94.62 96 ILE A C 1
ATOM 807 O O . ILE A 1 96 ? 4.134 1.144 -19.689 1.00 94.62 96 ILE A O 1
ATOM 811 N N . ILE A 1 97 ? 3.399 2.894 -20.892 1.00 95.50 97 ILE A N 1
ATOM 812 C CA . ILE A 1 97 ? 2.475 2.098 -21.713 1.00 95.50 97 ILE A CA 1
ATOM 813 C C . ILE A 1 97 ? 3.260 1.080 -22.551 1.00 95.50 97 ILE A C 1
ATOM 815 O O . ILE A 1 97 ? 2.868 -0.082 -22.617 1.00 95.50 97 ILE A O 1
ATOM 819 N N . ALA A 1 98 ? 4.391 1.470 -23.142 1.00 95.94 98 ALA A N 1
ATOM 820 C CA . ALA A 1 98 ? 5.251 0.560 -23.897 1.00 95.94 98 ALA A CA 1
ATOM 821 C C . ALA A 1 98 ? 5.778 -0.594 -23.023 1.00 95.94 98 ALA A C 1
ATOM 823 O O . ALA A 1 98 ? 5.749 -1.746 -23.440 1.00 95.94 98 ALA A O 1
ATOM 824 N N . PHE A 1 99 ? 6.194 -0.324 -21.783 1.00 96.06 99 PHE A N 1
ATOM 825 C CA . PHE A 1 99 ? 6.591 -1.377 -20.845 1.00 96.06 99 PHE A CA 1
ATOM 826 C C . PHE A 1 99 ? 5.437 -2.345 -20.550 1.00 96.06 99 PHE A C 1
ATOM 828 O O . PHE A 1 99 ? 5.585 -3.555 -20.704 1.00 96.06 99 PHE A O 1
ATOM 835 N N . TYR A 1 100 ? 4.265 -1.834 -20.173 1.00 96.19 100 TYR A N 1
ATOM 836 C CA . TYR A 1 100 ? 3.129 -2.691 -19.826 1.00 96.19 100 TYR A CA 1
ATOM 837 C C . TYR A 1 100 ? 2.524 -3.428 -21.025 1.00 96.19 100 TYR A C 1
ATOM 839 O O . TYR A 1 100 ? 1.967 -4.505 -20.847 1.00 96.19 100 TYR A O 1
ATOM 847 N N . THR A 1 101 ? 2.673 -2.910 -22.244 1.00 96.31 101 THR A N 1
ATOM 848 C CA . THR A 1 101 ? 2.291 -3.633 -23.470 1.00 96.31 101 THR A CA 1
ATOM 849 C C . THR A 1 101 ? 3.284 -4.738 -23.830 1.00 96.31 101 THR A C 1
ATOM 851 O O . THR A 1 101 ? 2.860 -5.757 -24.366 1.00 96.31 101 THR A O 1
ATOM 854 N N . CYS A 1 102 ? 4.571 -4.607 -23.478 1.00 95.94 102 CYS A N 1
ATOM 855 C CA . CYS A 1 102 ? 5.528 -5.721 -23.542 1.00 95.94 102 CYS A CA 1
ATOM 856 C C . CYS A 1 102 ? 5.225 -6.817 -22.506 1.00 95.94 102 CYS A C 1
ATOM 858 O O . CYS A 1 102 ? 5.505 -7.987 -22.757 1.00 95.94 102 CYS A O 1
ATOM 860 N N . TYR A 1 103 ? 4.646 -6.453 -21.357 1.00 96.50 103 TYR A N 1
ATOM 861 C CA . TYR A 1 103 ? 4.292 -7.382 -20.278 1.00 96.50 103 TYR A CA 1
ATOM 862 C C . TYR A 1 103 ? 2.800 -7.265 -19.908 1.00 96.50 103 TYR A C 1
ATOM 864 O O . TYR A 1 103 ? 2.467 -6.846 -18.794 1.00 96.50 103 TYR A O 1
ATOM 872 N N . PRO A 1 104 ? 1.874 -7.636 -20.814 1.00 96.44 104 PRO A N 1
ATOM 873 C CA . PRO A 1 104 ? 0.442 -7.374 -20.639 1.00 96.44 104 PRO A CA 1
ATOM 874 C C . PRO A 1 104 ? -0.154 -8.115 -19.438 1.00 96.44 104 PRO A C 1
ATOM 876 O O . PRO A 1 104 ? -1.023 -7.584 -18.748 1.00 96.44 104 PRO A O 1
ATOM 879 N N . GLU A 1 105 ? 0.356 -9.305 -19.119 1.00 96.88 105 GLU A N 1
ATOM 880 C CA . GLU A 1 105 ? -0.089 -10.041 -17.934 1.00 96.88 105 GLU A CA 1
ATOM 881 C C . GLU A 1 105 ? 0.387 -9.381 -16.632 1.00 96.88 105 GLU A C 1
ATOM 883 O O . GLU A 1 105 ? -0.366 -9.343 -15.658 1.00 96.88 105 GLU A O 1
ATOM 888 N N . LEU A 1 106 ? 1.580 -8.764 -16.630 1.00 96.00 106 LEU A N 1
ATOM 889 C CA . LEU A 1 106 ? 2.036 -7.940 -15.506 1.00 96.00 106 LEU A CA 1
ATOM 890 C C . LEU A 1 106 ? 1.107 -6.735 -15.320 1.00 96.00 106 LEU A C 1
ATOM 892 O O . LEU A 1 106 ? 0.701 -6.447 -14.199 1.00 96.00 106 LEU A O 1
ATOM 896 N N . MET A 1 107 ? 0.721 -6.064 -16.410 1.00 96.38 107 MET A N 1
ATOM 897 C CA . MET A 1 107 ? -0.247 -4.964 -16.354 1.00 96.38 107 MET A CA 1
ATOM 898 C C . MET A 1 107 ? -1.570 -5.419 -15.735 1.00 96.38 107 MET A C 1
ATOM 900 O O . MET A 1 107 ? -2.081 -4.774 -14.816 1.00 96.38 107 MET A O 1
ATOM 904 N N . ARG A 1 108 ? -2.109 -6.547 -16.216 1.00 96.94 108 ARG A N 1
ATOM 905 C CA . ARG A 1 108 ? -3.370 -7.114 -15.735 1.00 96.94 108 ARG A CA 1
ATOM 906 C C . ARG A 1 108 ? -3.308 -7.377 -14.234 1.00 96.94 108 ARG A C 1
ATOM 908 O O . ARG A 1 108 ? -4.173 -6.896 -13.502 1.00 96.94 108 ARG A O 1
ATOM 915 N N . ILE A 1 109 ? -2.289 -8.099 -13.763 1.00 95.44 109 ILE A N 1
ATOM 916 C CA . ILE A 1 109 ? -2.175 -8.421 -12.338 1.00 95.44 109 ILE A CA 1
ATOM 917 C C . ILE A 1 109 ? -1.904 -7.169 -11.495 1.00 95.44 109 ILE A C 1
ATOM 919 O O . ILE A 1 109 ? -2.528 -7.025 -10.449 1.00 95.44 109 ILE A O 1
ATOM 923 N N . THR A 1 110 ? -1.088 -6.215 -11.959 1.00 95.12 110 THR A N 1
ATOM 924 C CA . THR A 1 110 ? -0.866 -4.934 -11.264 1.00 95.12 110 THR A CA 1
ATOM 925 C C . THR A 1 110 ? -2.177 -4.177 -11.044 1.00 95.12 110 THR A C 1
ATOM 927 O O . THR A 1 110 ? -2.455 -3.757 -9.923 1.00 95.12 110 THR A O 1
ATOM 930 N N . VAL A 1 111 ? -3.023 -4.049 -12.071 1.00 96.19 111 VAL A N 1
ATOM 931 C CA . VAL A 1 111 ? -4.326 -3.368 -11.950 1.00 96.19 111 VAL A CA 1
ATOM 932 C C . VAL A 1 111 ? -5.280 -4.130 -11.024 1.00 96.19 111 VAL A C 1
ATOM 934 O O . VAL A 1 111 ? -6.002 -3.512 -10.242 1.00 96.19 111 VAL A O 1
ATOM 937 N N . VAL A 1 112 ? -5.276 -5.466 -11.068 1.00 95.56 112 VAL A N 1
ATOM 938 C CA . VAL A 1 112 ? -6.083 -6.294 -10.155 1.00 95.56 112 VAL A CA 1
ATOM 939 C C . VAL A 1 112 ? -5.660 -6.085 -8.700 1.00 95.56 112 VAL A C 1
ATOM 941 O O . VAL A 1 112 ? -6.518 -5.860 -7.849 1.00 95.56 112 VAL A O 1
ATOM 944 N N . ARG A 1 113 ? -4.354 -6.118 -8.408 1.00 93.62 113 ARG A N 1
ATOM 945 C CA . ARG A 1 113 ? -3.827 -5.889 -7.053 1.00 93.62 113 ARG A CA 1
ATOM 946 C C . ARG A 1 113 ? -4.120 -4.474 -6.564 1.00 93.62 113 ARG A C 1
ATOM 948 O O . ARG A 1 113 ? -4.598 -4.308 -5.449 1.00 93.62 113 ARG A O 1
ATOM 955 N N . MET A 1 114 ? -3.966 -3.482 -7.441 1.00 95.06 114 MET A N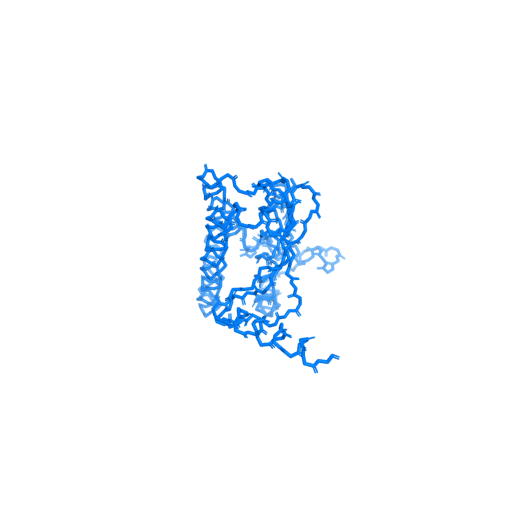 1
ATOM 956 C CA . MET A 1 114 ? -4.339 -2.096 -7.165 1.00 95.06 114 MET A CA 1
ATOM 957 C C . MET A 1 114 ? -5.814 -1.966 -6.761 1.00 95.06 114 MET A C 1
ATOM 959 O O . MET A 1 114 ? -6.129 -1.318 -5.768 1.00 95.06 114 MET A O 1
ATOM 963 N N . ARG A 1 115 ? -6.728 -2.612 -7.497 1.00 95.75 115 ARG A N 1
ATOM 964 C CA . ARG A 1 115 ? -8.158 -2.612 -7.159 1.00 95.75 115 ARG A CA 1
ATOM 965 C C . ARG A 1 115 ? -8.412 -3.243 -5.791 1.00 95.75 115 ARG A C 1
ATOM 967 O O . ARG A 1 115 ? -9.118 -2.658 -4.982 1.00 95.75 115 ARG A O 1
ATOM 974 N N . TYR A 1 116 ? -7.817 -4.404 -5.524 1.00 93.88 116 TYR A N 1
ATOM 975 C CA . TYR A 1 116 ? -7.969 -5.077 -4.233 1.00 93.88 116 TYR A CA 1
ATOM 976 C C . TYR A 1 116 ? -7.481 -4.222 -3.071 1.00 93.88 116 TYR A C 1
ATOM 978 O O . TYR A 1 116 ? -8.176 -4.139 -2.063 1.00 93.88 116 TYR A O 1
ATOM 986 N N . PHE A 1 117 ? -6.333 -3.562 -3.218 1.00 94.50 117 PHE A N 1
ATOM 987 C CA . PHE A 1 117 ? -5.830 -2.632 -2.217 1.00 94.50 117 PHE A CA 1
ATOM 988 C C . PHE A 1 117 ? -6.859 -1.530 -1.922 1.00 94.50 117 PHE A C 1
ATOM 990 O O . PHE A 1 117 ? -7.295 -1.393 -0.782 1.00 94.50 117 PHE A O 1
ATOM 997 N N . LEU A 1 118 ? -7.327 -0.813 -2.950 1.00 96.50 118 LEU A N 1
ATOM 998 C CA . LEU A 1 118 ? -8.282 0.287 -2.773 1.00 96.50 118 LEU A CA 1
ATOM 999 C C . LEU A 1 118 ? -9.610 -0.172 -2.158 1.00 96.50 118 LEU A C 1
ATOM 1001 O O . LEU A 1 118 ? -10.093 0.456 -1.217 1.00 96.50 118 LEU A O 1
ATOM 1005 N N . ASP A 1 119 ? -10.177 -1.276 -2.648 1.00 96.00 119 ASP A N 1
ATOM 1006 C CA . ASP A 1 119 ? -11.452 -1.807 -2.161 1.00 96.00 119 ASP A CA 1
ATOM 1007 C C . ASP A 1 119 ? -11.344 -2.278 -0.703 1.00 96.00 119 ASP A C 1
ATOM 1009 O O . ASP A 1 119 ? -12.216 -1.984 0.119 1.00 96.00 119 ASP A O 1
ATOM 1013 N N . ASN A 1 120 ? -10.263 -2.987 -0.357 1.00 94.06 120 ASN A N 1
ATOM 1014 C CA . ASN A 1 120 ? -10.048 -3.490 0.998 1.00 94.06 120 ASN A CA 1
ATOM 1015 C C . ASN A 1 120 ? -9.773 -2.348 1.981 1.00 94.06 120 ASN A C 1
ATOM 1017 O O . ASN A 1 120 ? -10.325 -2.360 3.083 1.00 94.06 120 ASN A O 1
ATOM 1021 N N . THR A 1 121 ? -8.975 -1.351 1.588 1.00 95.69 121 THR A N 1
ATOM 1022 C CA . THR A 1 121 ? -8.720 -0.163 2.410 1.00 95.69 121 THR A CA 1
ATOM 1023 C C . THR A 1 121 ? -9.991 0.654 2.603 1.00 95.69 121 THR A C 1
ATOM 1025 O O . THR A 1 121 ? -10.309 1.003 3.738 1.00 95.69 121 THR A O 1
ATOM 1028 N N . LYS A 1 122 ? -10.767 0.896 1.537 1.00 97.44 122 LYS A N 1
ATOM 1029 C CA . LYS A 1 122 ? -12.054 1.596 1.637 1.00 97.44 122 LYS A CA 1
ATOM 1030 C C . LYS A 1 122 ? -13.006 0.876 2.584 1.00 97.44 122 LYS A C 1
ATOM 1032 O O . LYS A 1 122 ? -13.554 1.492 3.490 1.00 97.44 122 LYS A O 1
ATOM 1037 N N . GLN A 1 123 ? -13.163 -0.435 2.410 1.00 96.62 123 GLN A N 1
ATOM 1038 C CA . GLN A 1 123 ? -14.021 -1.246 3.269 1.00 96.62 123 GLN A CA 1
ATOM 1039 C C . GLN A 1 123 ? -13.553 -1.240 4.732 1.00 96.62 123 GLN A C 1
ATOM 1041 O O . GLN A 1 123 ? -14.388 -1.215 5.630 1.00 96.62 123 GLN A O 1
ATOM 1046 N N . MET A 1 124 ? -12.242 -1.287 4.982 1.00 96.69 124 MET A N 1
ATOM 1047 C CA . MET A 1 124 ? -11.691 -1.199 6.335 1.00 96.69 124 MET A CA 1
ATOM 1048 C C . MET A 1 124 ? -12.015 0.149 6.980 1.00 96.69 124 MET A C 1
ATOM 1050 O O . MET A 1 124 ? -12.496 0.160 8.106 1.00 96.69 124 MET A O 1
ATOM 1054 N N . LEU A 1 125 ? -11.780 1.262 6.279 1.00 97.44 125 LEU A N 1
ATOM 1055 C CA . LEU A 1 125 ? -12.029 2.595 6.826 1.00 97.44 125 LEU A CA 1
ATOM 1056 C C . LEU A 1 125 ? -13.518 2.820 7.111 1.00 97.44 125 LEU A C 1
ATOM 1058 O O . LEU A 1 125 ? -13.840 3.257 8.205 1.00 97.44 125 LEU A O 1
ATOM 1062 N N . ILE A 1 126 ? -14.413 2.425 6.196 1.00 98.06 126 ILE A N 1
ATOM 1063 C CA . ILE A 1 126 ? -15.871 2.505 6.409 1.00 98.06 126 ILE A CA 1
ATOM 1064 C C . ILE A 1 126 ? -16.288 1.721 7.657 1.00 98.06 126 ILE A C 1
ATOM 1066 O O . ILE A 1 126 ? -16.961 2.269 8.521 1.00 98.06 126 ILE A O 1
ATOM 1070 N N . ARG A 1 127 ? -15.837 0.467 7.793 1.00 97.00 127 ARG A N 1
ATOM 1071 C CA . ARG A 1 127 ? -16.147 -0.359 8.971 1.00 97.00 127 ARG A CA 1
ATOM 1072 C C . ARG A 1 127 ? -15.653 0.272 10.263 1.00 97.00 127 ARG A C 1
ATOM 1074 O O . ARG A 1 127 ? -16.376 0.291 11.244 1.00 97.00 127 ARG A O 1
ATOM 1081 N N . VAL A 1 128 ? -14.423 0.790 10.269 1.00 97.56 128 VAL A N 1
ATOM 1082 C CA . VAL A 1 128 ? -13.880 1.454 11.460 1.00 97.56 128 VAL A CA 1
ATOM 1083 C C . VAL A 1 128 ? -14.694 2.699 11.802 1.00 97.56 128 VAL A C 1
ATOM 1085 O O . VAL A 1 128 ? -14.955 2.917 12.978 1.00 97.56 128 VAL A O 1
ATOM 1088 N N . THR A 1 129 ? -15.119 3.484 10.810 1.00 97.94 129 THR A N 1
ATOM 1089 C CA . THR A 1 129 ? -15.996 4.641 11.025 1.00 97.94 129 THR A CA 1
ATOM 1090 C C . THR A 1 129 ? -17.343 4.224 11.625 1.00 97.94 129 THR A C 1
ATOM 1092 O O . THR A 1 129 ? -17.776 4.825 12.604 1.00 97.94 129 THR A O 1
ATOM 1095 N N . GLU A 1 130 ? -17.988 3.189 11.080 1.00 97.75 130 GLU A N 1
ATOM 1096 C CA . GLU A 1 130 ? -19.284 2.676 11.555 1.00 97.75 130 GLU A CA 1
ATOM 1097 C C . GLU A 1 130 ? -19.193 2.075 12.971 1.00 97.75 130 GLU A C 1
ATOM 1099 O O . GLU A 1 130 ? -20.055 2.330 13.812 1.00 97.75 130 GLU A O 1
ATOM 1104 N N . ASP A 1 131 ? -18.121 1.332 13.259 1.00 97.62 131 ASP A N 1
ATOM 1105 C CA . ASP A 1 131 ? -17.915 0.625 14.528 1.00 97.62 131 ASP A CA 1
ATOM 1106 C C . ASP A 1 131 ? -17.190 1.475 15.592 1.00 97.62 131 ASP A C 1
ATOM 1108 O O . ASP A 1 131 ? -16.942 0.991 16.704 1.00 97.62 131 ASP A O 1
ATOM 1112 N N . LEU A 1 132 ? -16.832 2.733 15.293 1.00 97.88 132 LEU A N 1
ATOM 1113 C CA . LEU A 1 132 ? -15.984 3.565 16.156 1.00 97.88 132 LEU A CA 1
ATOM 1114 C C . LEU A 1 132 ? -16.497 3.662 17.607 1.00 97.88 132 LEU A C 1
ATOM 1116 O O . LEU A 1 132 ? -15.691 3.422 18.511 1.00 97.88 132 LEU A O 1
ATOM 1120 N N . PRO A 1 133 ? -17.796 3.920 17.883 1.00 97.81 133 PRO A N 1
ATOM 1121 C CA . PRO A 1 133 ? -18.288 3.991 19.262 1.00 97.81 133 PRO A CA 1
ATOM 1122 C C . PRO A 1 133 ? -18.113 2.669 20.024 1.00 97.81 133 PRO A C 1
ATOM 1124 O O . PRO A 1 133 ? -17.750 2.658 21.202 1.00 97.81 133 PRO A O 1
ATOM 1127 N N . SER A 1 134 ? -18.330 1.535 19.351 1.00 97.69 134 SER A N 1
ATOM 1128 C CA . SER A 1 134 ? -18.149 0.203 19.936 1.00 97.69 134 SER A CA 1
ATOM 1129 C C . SER A 1 134 ? -16.674 -0.119 20.171 1.00 97.69 134 SER A C 1
ATOM 1131 O O . SER A 1 134 ? -16.335 -0.685 21.210 1.00 97.69 134 SER A O 1
ATOM 1133 N N . ILE A 1 135 ? -15.791 0.275 19.249 1.00 97.50 135 ILE A N 1
ATOM 1134 C CA . ILE A 1 135 ? -14.337 0.135 19.391 1.00 97.50 135 ILE A CA 1
ATOM 1135 C C . ILE A 1 135 ? -13.839 0.960 20.584 1.00 97.50 135 ILE A C 1
ATOM 1137 O O . ILE A 1 135 ? -13.118 0.434 21.435 1.00 97.50 135 ILE A O 1
ATOM 1141 N N . GLN A 1 136 ? -14.249 2.227 20.680 1.00 97.50 136 GLN A N 1
ATOM 1142 C CA . GLN A 1 136 ? -13.865 3.119 21.774 1.00 97.50 136 GLN A CA 1
ATOM 1143 C C . GLN A 1 136 ? -14.300 2.565 23.128 1.00 97.50 136 GLN A C 1
ATOM 1145 O O . GLN A 1 136 ? -13.478 2.477 24.039 1.00 97.50 136 GLN A O 1
ATOM 1150 N N . ASN A 1 137 ? -15.546 2.100 23.241 1.00 97.56 137 ASN A N 1
ATOM 1151 C CA . ASN A 1 137 ? -16.060 1.509 24.474 1.00 97.56 137 ASN A CA 1
ATOM 1152 C C . ASN A 1 137 ? -15.325 0.200 24.832 1.00 97.56 137 ASN A C 1
ATOM 1154 O O . ASN A 1 137 ? -14.759 0.079 25.917 1.00 97.56 137 ASN A O 1
ATOM 1158 N N . CYS A 1 138 ? -15.239 -0.751 23.895 1.00 96.56 138 CYS A N 1
ATOM 1159 C CA . CYS A 1 138 ? -14.666 -2.076 24.150 1.00 96.56 138 CYS A CA 1
ATOM 1160 C C . CYS A 1 138 ? -13.170 -2.037 24.512 1.00 96.56 138 CYS A C 1
ATOM 1162 O O . CYS A 1 138 ? -12.707 -2.864 25.298 1.00 96.56 138 CYS A O 1
ATOM 1164 N N . PHE A 1 139 ? -12.402 -1.112 23.930 1.00 95.62 139 PHE A N 1
ATOM 1165 C CA . PHE A 1 139 ? -10.947 -1.024 24.116 1.00 95.62 139 PHE A CA 1
ATOM 1166 C C . PHE A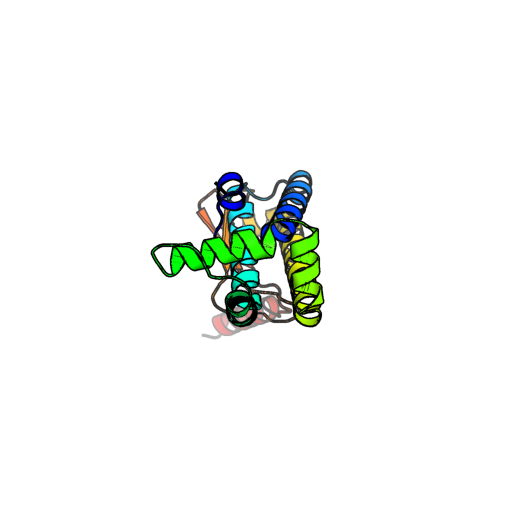 1 139 ? -10.514 0.207 24.935 1.00 95.62 139 PHE A C 1
ATOM 1168 O O . PHE A 1 139 ? -9.315 0.473 25.086 1.00 95.62 139 PHE A O 1
ATOM 1175 N N . ASN A 1 140 ? -11.479 0.951 25.488 1.00 96.38 140 ASN A N 1
ATOM 1176 C CA . ASN A 1 140 ? -11.277 2.201 26.224 1.00 96.38 140 ASN A CA 1
ATOM 1177 C C . ASN A 1 140 ? -10.483 3.255 25.413 1.00 96.38 140 ASN A C 1
ATOM 1179 O O . ASN A 1 140 ? -9.657 3.980 25.964 1.00 96.38 140 ASN A O 1
ATOM 1183 N N . ILE A 1 141 ? -10.643 3.298 24.091 1.00 96.88 141 ILE A N 1
ATOM 1184 C CA . ILE A 1 141 ? -9.899 4.211 23.203 1.00 96.88 141 ILE A CA 1
ATOM 1185 C C . ILE A 1 141 ? -10.546 5.593 23.243 1.00 96.88 141 ILE A C 1
ATOM 1187 O O . ILE A 1 141 ? -11.761 5.700 23.131 1.00 96.88 141 ILE A O 1
ATOM 1191 N N . GLN A 1 142 ? -9.737 6.637 23.429 1.00 95.50 142 GLN A N 1
ATOM 1192 C CA . GLN A 1 142 ? -10.216 8.020 23.550 1.00 95.50 142 GLN A CA 1
ATOM 1193 C C . GLN A 1 142 ? -10.112 8.771 22.222 1.00 95.50 142 GLN A C 1
ATOM 1195 O O . GLN A 1 142 ? -10.860 9.710 21.965 1.00 95.50 142 GLN A O 1
ATOM 1200 N N . SER A 1 143 ? -9.171 8.367 21.368 1.00 96.31 143 SER A N 1
ATOM 1201 C CA . SER A 1 143 ? -9.016 8.944 20.038 1.00 96.31 143 SER A CA 1
ATOM 1202 C C . SER A 1 143 ? -10.100 8.458 19.070 1.00 96.31 143 SER A C 1
ATOM 1204 O O . SER A 1 143 ? -10.532 7.305 19.116 1.00 96.31 143 SER A O 1
ATOM 1206 N N . SER A 1 144 ? -10.496 9.340 18.155 1.00 96.56 144 SER A N 1
ATOM 1207 C CA . SER A 1 144 ? -11.385 9.030 17.030 1.00 96.56 144 SER A CA 1
ATOM 1208 C C . SER A 1 144 ? -10.635 8.851 15.709 1.00 96.56 144 SER A C 1
ATOM 1210 O O . SER A 1 144 ? -11.272 8.651 14.686 1.00 96.56 144 SER A O 1
ATOM 1212 N N . GLU A 1 145 ? -9.302 8.934 15.704 1.00 97.12 145 GLU A N 1
ATOM 1213 C CA . GLU A 1 145 ? -8.503 8.909 14.478 1.00 97.12 145 GLU A CA 1
ATOM 1214 C C . GLU A 1 145 ? -7.465 7.788 14.500 1.00 97.12 145 GLU A C 1
ATOM 1216 O O . GLU A 1 145 ? -6.751 7.576 15.484 1.00 97.12 145 GLU A O 1
ATOM 1221 N N . LEU A 1 146 ? -7.330 7.106 13.367 1.00 98.31 146 LEU A N 1
ATOM 1222 C CA . LEU A 1 146 ? -6.235 6.187 13.100 1.00 98.31 146 LEU A CA 1
ATOM 1223 C C . LEU A 1 146 ? -4.981 6.959 12.688 1.00 98.31 146 LEU A C 1
ATOM 1225 O O . LEU A 1 146 ? -5.004 7.731 11.729 1.00 98.31 146 LEU A O 1
ATOM 1229 N N . ASN A 1 147 ? -3.863 6.695 13.358 1.00 97.94 147 ASN A N 1
ATOM 1230 C CA . ASN A 1 147 ? -2.588 7.347 13.077 1.00 97.94 147 ASN A CA 1
ATOM 1231 C C . ASN A 1 147 ? -1.589 6.456 12.331 1.00 97.94 147 ASN A C 1
ATOM 1233 O O . ASN A 1 147 ? -0.794 6.962 11.547 1.00 97.94 147 ASN A O 1
ATOM 1237 N N . SER A 1 148 ? -1.617 5.139 12.550 1.00 97.12 148 SER A N 1
ATOM 1238 C CA . SER A 1 148 ? -0.713 4.216 11.856 1.00 97.12 148 SER A CA 1
ATOM 1239 C C . SER A 1 148 ? -1.357 2.864 11.564 1.00 97.12 148 SER A C 1
ATOM 1241 O O . SER A 1 148 ? -2.214 2.388 12.313 1.00 97.12 148 SER A O 1
ATOM 1243 N N . ILE A 1 149 ? -0.915 2.239 10.474 1.00 95.19 149 ILE A N 1
ATOM 1244 C CA . ILE A 1 149 ? -1.229 0.861 10.105 1.00 95.19 149 ILE A CA 1
ATOM 1245 C C . ILE A 1 149 ? 0.066 0.087 9.883 1.00 95.19 149 ILE A C 1
ATOM 1247 O O . ILE A 1 149 ? 0.991 0.562 9.231 1.00 95.19 149 ILE A O 1
ATOM 1251 N N . SER A 1 150 ? 0.113 -1.134 10.405 1.00 89.25 150 SER A N 1
ATOM 1252 C CA . SER A 1 150 ? 1.143 -2.114 10.057 1.00 89.25 150 SER A CA 1
ATOM 1253 C C . SER A 1 150 ? 0.490 -3.454 9.761 1.00 89.25 150 SER A C 1
ATOM 1255 O O . SER A 1 150 ? -0.455 -3.866 10.436 1.00 89.25 150 SER A O 1
ATOM 1257 N N . GLU A 1 151 ? 0.965 -4.140 8.730 1.00 74.31 151 GLU A N 1
ATOM 1258 C CA . GLU A 1 151 ? 0.494 -5.487 8.433 1.00 74.31 151 GLU A CA 1
ATOM 1259 C C . GLU A 1 151 ? 1.106 -6.476 9.424 1.00 74.31 151 GLU A C 1
ATOM 1261 O O . GLU A 1 151 ? 2.309 -6.460 9.690 1.00 74.31 151 GLU A O 1
ATOM 1266 N N . SER A 1 152 ? 0.277 -7.353 9.986 1.00 57.59 152 SER A N 1
ATOM 1267 C CA . SER A 1 152 ? 0.796 -8.532 10.678 1.00 57.59 152 SER A CA 1
ATOM 1268 C C . SER A 1 152 ? 1.205 -9.563 9.628 1.00 57.59 152 SER A C 1
ATOM 1270 O O . SER A 1 152 ? 0.406 -9.864 8.746 1.00 57.59 152 SER A O 1
ATOM 1272 N N . GLN A 1 153 ? 2.435 -10.075 9.738 1.00 52.06 153 GLN A N 1
ATOM 1273 C CA . GLN A 1 153 ? 3.092 -11.043 8.845 1.00 52.06 153 GLN A CA 1
ATOM 1274 C C . GLN A 1 153 ? 2.276 -12.337 8.651 1.00 52.06 153 GLN A C 1
ATOM 1276 O O . GLN A 1 153 ? 2.553 -13.358 9.275 1.00 52.06 153 GLN A O 1
ATOM 1281 N N . GLY A 1 154 ? 1.247 -12.301 7.812 1.00 50.69 154 GLY A N 1
ATOM 1282 C CA . GLY A 1 154 ? 0.416 -13.453 7.484 1.00 50.69 154 GLY A CA 1
ATOM 1283 C C . GLY A 1 154 ? 0.046 -13.458 6.008 1.00 50.69 154 GLY A C 1
ATOM 1284 O O . GLY A 1 154 ? 0.081 -12.421 5.347 1.00 50.69 154 GLY A O 1
ATOM 1285 N N . ASP A 1 155 ? -0.320 -14.629 5.491 1.00 55.66 155 ASP A N 1
ATOM 1286 C CA . ASP A 1 155 ? -0.671 -14.784 4.082 1.00 55.66 155 ASP A CA 1
ATOM 1287 C C . ASP A 1 155 ? -1.882 -13.913 3.711 1.00 55.66 155 ASP A C 1
ATOM 1289 O O . ASP A 1 155 ? -2.897 -13.876 4.418 1.00 55.66 155 ASP A O 1
ATOM 1293 N N . SER A 1 156 ? -1.820 -13.232 2.566 1.00 58.53 156 SER A N 1
ATOM 1294 C CA . SER A 1 156 ? -2.992 -12.562 2.001 1.00 58.53 156 SER A CA 1
ATOM 1295 C C . SER A 1 156 ? -4.015 -13.605 1.544 1.00 58.53 156 SER A C 1
ATOM 1297 O O . SER A 1 156 ? -3.742 -14.407 0.653 1.00 58.53 156 SER A O 1
ATOM 1299 N N . HIS A 1 157 ? -5.231 -13.558 2.085 1.00 60.72 157 HIS A N 1
ATOM 1300 C CA . HIS A 1 157 ? -6.327 -14.450 1.692 1.00 60.72 157 HIS A CA 1
ATOM 1301 C C . HIS A 1 157 ? -7.385 -13.685 0.877 1.00 60.72 157 HIS A C 1
ATOM 1303 O O . HIS A 1 157 ? -7.425 -12.457 0.878 1.00 60.72 157 HIS A O 1
ATOM 1309 N N . SER A 1 158 ? -8.279 -14.400 0.180 1.00 58.88 158 SER A N 1
ATOM 1310 C CA . SER A 1 158 ? -9.561 -13.869 -0.330 1.00 58.88 158 SER A CA 1
ATOM 1311 C C . SER A 1 158 ? -9.505 -12.472 -0.980 1.00 58.88 158 SER A C 1
ATOM 1313 O O . SER A 1 158 ? -10.155 -11.543 -0.498 1.00 58.88 158 SER A O 1
ATOM 1315 N N . ARG A 1 159 ? -8.785 -12.334 -2.105 1.00 68.31 159 ARG A N 1
ATOM 1316 C CA . ARG A 1 159 ? -8.642 -11.065 -2.859 1.00 68.31 159 ARG A CA 1
ATOM 1317 C C . ARG A 1 159 ? -7.857 -9.981 -2.099 1.00 68.31 159 ARG A C 1
ATOM 1319 O O . ARG A 1 159 ? -8.284 -8.835 -2.020 1.00 68.31 159 ARG A O 1
ATOM 1326 N N . GLY A 1 160 ? -6.697 -10.347 -1.549 1.00 67.12 160 GLY A N 1
ATOM 1327 C CA . GLY A 1 160 ? -5.742 -9.387 -0.972 1.00 67.12 160 GLY A CA 1
ATOM 1328 C C . GLY A 1 160 ? -6.112 -8.870 0.419 1.00 67.12 160 GLY A C 1
ATOM 1329 O O . GLY A 1 160 ? -5.640 -7.813 0.817 1.00 67.12 160 GLY A O 1
ATOM 1330 N N . LYS A 1 161 ? -6.976 -9.584 1.145 1.00 77.44 161 LYS A N 1
ATOM 1331 C CA . LYS A 1 161 ? -7.333 -9.246 2.520 1.00 77.44 161 LYS A CA 1
ATOM 1332 C C . LYS A 1 161 ? -6.242 -9.735 3.464 1.00 77.44 161 LYS A C 1
ATOM 1334 O O . LYS A 1 161 ? -5.941 -10.931 3.492 1.00 77.44 161 LYS A O 1
ATOM 1339 N N . THR A 1 162 ? -5.717 -8.814 4.260 1.00 81.31 162 THR A N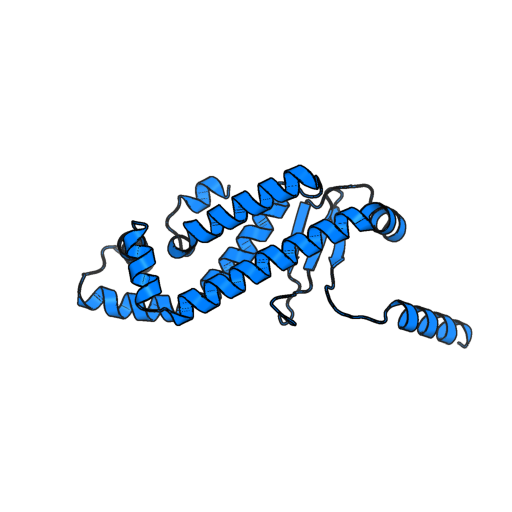 1
ATOM 1340 C CA . THR A 1 162 ? -4.635 -9.062 5.217 1.00 81.31 162 THR A CA 1
ATOM 1341 C C . THR A 1 162 ? -5.084 -8.635 6.614 1.00 81.31 162 THR A C 1
ATOM 1343 O O . THR A 1 162 ? -5.963 -7.785 6.768 1.00 81.31 162 THR A O 1
ATOM 1346 N N . VAL A 1 163 ? -4.530 -9.277 7.642 1.00 88.25 163 VAL A N 1
ATOM 1347 C CA . VAL A 1 163 ? -4.708 -8.843 9.031 1.00 88.25 163 VAL A CA 1
ATOM 1348 C C . VAL A 1 163 ? -3.791 -7.648 9.287 1.00 88.25 163 VAL A C 1
ATOM 1350 O O . VAL A 1 163 ? -2.607 -7.685 8.947 1.00 88.25 163 VAL A O 1
ATOM 1353 N N . SER A 1 164 ? -4.324 -6.597 9.903 1.00 91.31 164 SER A N 1
ATOM 1354 C CA . SER A 1 164 ? -3.588 -5.349 10.116 1.00 91.31 164 SER A CA 1
ATOM 1355 C C . SER A 1 164 ? -3.710 -4.878 11.557 1.00 91.31 164 SER A C 1
ATOM 1357 O O . SER A 1 164 ? -4.776 -4.960 12.163 1.00 91.31 164 SER A O 1
ATOM 1359 N N . THR A 1 165 ? -2.622 -4.351 12.103 1.00 94.88 165 THR A N 1
ATOM 1360 C CA . THR A 1 165 ? -2.626 -3.629 13.375 1.00 94.88 165 THR A CA 1
ATOM 1361 C C . THR A 1 165 ? -2.909 -2.163 13.089 1.00 94.88 165 THR A C 1
ATOM 1363 O O . THR A 1 165 ? -2.138 -1.510 12.386 1.00 94.88 165 THR A O 1
ATOM 1366 N N . LEU A 1 166 ? -4.005 -1.653 13.642 1.00 97.12 166 LEU A N 1
ATOM 1367 C CA . LEU A 1 166 ? -4.403 -0.254 13.557 1.00 97.12 166 LEU A CA 1
ATOM 1368 C C . LEU A 1 166 ? -4.037 0.432 14.871 1.00 97.12 166 LEU A C 1
ATOM 1370 O O . LEU A 1 166 ? -4.403 -0.052 15.942 1.00 97.12 166 LEU A O 1
ATOM 1374 N N . THR A 1 167 ? -3.298 1.534 14.791 1.00 98.06 167 THR A N 1
ATOM 1375 C CA . THR A 1 167 ? -2.901 2.345 15.947 1.00 98.06 167 THR A CA 1
ATOM 1376 C C . THR A 1 167 ? -3.631 3.678 15.887 1.00 98.06 167 THR A C 1
ATOM 1378 O O . THR A 1 167 ? -3.505 4.398 14.896 1.00 98.06 167 THR A O 1
ATOM 1381 N N . PHE A 1 168 ? -4.378 3.998 16.936 1.00 98.31 168 PHE A N 1
ATOM 1382 C CA . PHE A 1 168 ? -5.073 5.271 17.105 1.00 98.31 168 PHE A CA 1
ATOM 1383 C C . PHE A 1 168 ? -4.107 6.388 17.526 1.00 98.31 168 PHE A C 1
ATOM 1385 O O . PHE A 1 168 ? -2.988 6.116 17.971 1.00 98.31 168 PHE A O 1
ATOM 1392 N N . SER A 1 169 ? -4.523 7.651 17.404 1.00 97.75 169 SER A N 1
ATOM 1393 C CA . SER A 1 169 ? -3.677 8.806 17.754 1.00 97.75 169 SER A CA 1
ATOM 1394 C C . SER A 1 169 ? -3.331 8.893 19.249 1.00 97.75 169 SER A C 1
ATOM 1396 O O . SER A 1 169 ? -2.352 9.542 19.603 1.00 97.75 169 SER A O 1
ATOM 1398 N N . ASP A 1 170 ? -4.072 8.204 20.124 1.00 96.69 170 ASP A N 1
ATOM 1399 C CA . ASP A 1 170 ? -3.747 8.047 21.553 1.00 96.69 170 ASP A CA 1
ATOM 1400 C C . ASP A 1 170 ? -2.779 6.875 21.839 1.00 96.69 170 ASP A C 1
ATOM 1402 O O . ASP A 1 170 ? -2.503 6.547 22.992 1.00 96.69 170 ASP A O 1
ATOM 1406 N N . GLY A 1 171 ? -2.259 6.228 20.791 1.00 96.94 171 GLY A N 1
ATOM 1407 C CA . GLY A 1 171 ? -1.296 5.130 20.870 1.00 96.94 171 GLY A CA 1
ATOM 1408 C C . GLY A 1 171 ? -1.913 3.752 21.117 1.00 96.94 171 GLY A C 1
ATOM 1409 O O . GLY A 1 171 ? -1.189 2.751 21.058 1.00 96.94 171 GLY A O 1
ATOM 1410 N N . LYS A 1 172 ? -3.228 3.658 21.358 1.00 97.19 172 LYS A N 1
ATOM 1411 C CA . LYS A 1 172 ? -3.904 2.368 21.537 1.00 97.19 172 LYS A CA 1
ATOM 1412 C C . LYS A 1 172 ? -4.025 1.621 20.219 1.00 97.19 172 LYS A C 1
ATOM 1414 O O . LYS A 1 172 ? -4.091 2.211 19.141 1.00 97.19 172 LYS A O 1
ATOM 1419 N N . LYS A 1 173 ? -4.023 0.292 20.309 1.00 96.38 173 LYS A N 1
ATOM 1420 C CA . LYS A 1 173 ? -3.937 -0.595 19.147 1.00 96.38 173 LYS A CA 1
ATOM 1421 C C . LYS A 1 173 ? -5.078 -1.591 19.126 1.00 96.38 173 LYS A C 1
ATOM 1423 O O . LYS A 1 173 ? -5.415 -2.171 20.155 1.00 96.38 173 LYS A O 1
ATOM 1428 N N . ILE A 1 174 ? -5.593 -1.843 17.930 1.00 95.56 174 ILE A N 1
ATOM 1429 C CA . ILE A 1 174 ? -6.511 -2.943 17.639 1.00 95.56 174 ILE A CA 1
ATOM 1430 C C . ILE A 1 174 ? -5.980 -3.762 16.464 1.00 95.56 174 ILE A C 1
ATOM 1432 O O . ILE A 1 174 ? -5.210 -3.271 15.639 1.00 95.56 174 ILE A O 1
ATOM 1436 N N . VAL A 1 175 ? -6.409 -5.018 16.371 1.00 94.25 175 VAL A N 1
ATOM 1437 C CA . VAL A 1 175 ? -6.095 -5.886 15.231 1.00 94.25 175 VAL A CA 1
ATOM 1438 C C . VAL A 1 175 ? -7.347 -6.042 14.377 1.00 94.25 175 VAL A C 1
ATOM 1440 O O . VAL A 1 175 ? -8.324 -6.657 14.801 1.00 94.25 175 VAL A O 1
ATOM 1443 N N . TYR A 1 176 ? -7.304 -5.519 13.156 1.00 92.75 176 TYR A N 1
ATOM 1444 C CA . TYR A 1 176 ? -8.352 -5.675 12.157 1.00 92.75 176 TYR A CA 1
ATOM 1445 C C . TYR A 1 176 ? -8.190 -7.004 11.412 1.00 92.75 176 TYR A C 1
ATOM 1447 O O . TYR A 1 176 ? -7.154 -7.272 10.801 1.00 92.75 176 TYR A O 1
ATOM 1455 N N . LYS A 1 177 ? -9.228 -7.849 11.456 1.00 90.69 177 LYS A N 1
ATOM 1456 C CA . LYS A 1 177 ? -9.244 -9.185 10.838 1.00 90.69 177 LYS A CA 1
ATOM 1457 C C . LYS A 1 177 ? -10.405 -9.300 9.835 1.00 90.69 177 LYS A C 1
ATOM 1459 O O . LYS A 1 177 ? -11.505 -9.675 10.238 1.00 90.69 177 LYS A O 1
ATOM 1464 N N . PRO A 1 178 ? -10.195 -9.051 8.528 1.00 87.00 178 PRO A N 1
ATOM 1465 C CA . PRO A 1 178 ? -11.257 -9.053 7.510 1.00 87.00 178 PRO A CA 1
ATOM 1466 C C . PRO A 1 178 ? -11.688 -10.466 7.055 1.00 87.00 178 PRO A C 1
ATOM 1468 O O . PRO A 1 178 ? -11.782 -10.744 5.857 1.00 87.00 178 PRO A O 1
ATOM 1471 N N . LYS A 1 179 ? -11.953 -11.374 8.000 1.00 81.88 179 LYS A N 1
ATOM 1472 C CA . LYS A 1 179 ? -12.334 -12.773 7.749 1.00 81.88 179 LYS A CA 1
ATOM 1473 C C . LYS A 1 179 ? -13.695 -13.105 8.355 1.00 81.88 179 LYS A C 1
ATOM 1475 O O . LYS A 1 179 ? -14.052 -12.574 9.406 1.00 81.88 179 LYS A O 1
ATOM 1480 N N . ILE A 1 180 ? -14.418 -14.026 7.713 1.00 76.94 180 ILE A N 1
ATOM 1481 C CA . ILE A 1 180 ? -15.586 -14.668 8.326 1.00 76.94 180 ILE A CA 1
ATOM 1482 C C . ILE A 1 180 ? -15.101 -15.342 9.609 1.00 76.94 180 ILE A C 1
ATOM 1484 O O . ILE A 1 180 ? -14.084 -16.040 9.599 1.00 76.94 180 ILE A O 1
ATOM 1488 N N . ASN A 1 181 ? -15.785 -15.088 10.718 1.00 78.19 181 ASN A N 1
ATOM 1489 C CA . ASN A 1 181 ? -15.400 -15.622 12.012 1.00 78.19 181 ASN A CA 1
ATOM 1490 C C . ASN A 1 181 ? -16.633 -15.985 12.849 1.00 78.19 181 ASN A C 1
ATOM 1492 O O . ASN A 1 181 ? -17.767 -15.665 12.500 1.00 78.19 181 ASN A O 1
ATOM 1496 N N . SER A 1 182 ? -16.401 -16.726 13.929 1.00 79.81 182 SER A N 1
ATOM 1497 C CA . SER A 1 182 ? -17.415 -17.120 14.913 1.00 79.81 182 SER A CA 1
ATOM 1498 C C . SER A 1 182 ? -16.935 -16.776 16.324 1.00 79.81 182 SER A C 1
ATOM 1500 O O . SER A 1 182 ? -17.154 -17.540 17.259 1.00 79.81 182 SER A O 1
ATOM 1502 N N . GLU A 1 183 ? -16.251 -15.635 16.466 1.00 82.00 183 GLU A N 1
ATOM 1503 C CA . GLU A 1 183 ? -15.593 -15.218 17.715 1.00 82.00 183 GLU A CA 1
ATOM 1504 C C . GLU A 1 183 ? -16.586 -15.125 18.881 1.00 82.00 183 GLU A C 1
ATOM 1506 O O . GLU A 1 183 ? -16.262 -15.560 19.978 1.00 82.00 183 GLU A O 1
ATOM 1511 N N . ASN A 1 184 ? -17.823 -14.671 18.643 1.00 76.38 184 ASN A N 1
ATOM 1512 C CA . ASN A 1 184 ? -18.856 -14.634 19.687 1.00 76.38 184 ASN A CA 1
ATOM 1513 C C . ASN A 1 184 ? -19.194 -16.039 20.209 1.00 76.38 184 ASN A C 1
ATOM 1515 O O . ASN A 1 184 ? -19.205 -16.256 21.413 1.00 76.38 184 ASN A O 1
ATOM 1519 N N . LYS A 1 185 ? -19.367 -17.025 19.316 1.00 78.94 185 LYS A N 1
ATOM 1520 C CA . LYS A 1 185 ? -19.629 -18.418 19.719 1.00 78.94 185 LYS A CA 1
ATOM 1521 C C . LYS A 1 185 ? -18.450 -19.018 20.486 1.00 78.94 185 LYS A C 1
ATOM 1523 O O . LYS A 1 185 ? -18.656 -19.791 21.415 1.00 78.94 185 LYS A O 1
ATOM 1528 N N . LEU A 1 186 ? -17.223 -18.680 20.082 1.00 81.94 186 LEU A N 1
ATOM 1529 C CA . LEU A 1 186 ? -16.012 -19.107 20.782 1.00 81.94 186 LEU A CA 1
ATOM 1530 C C . LEU A 1 186 ? -15.914 -18.464 22.168 1.00 81.94 186 LEU A C 1
ATOM 1532 O O . LEU A 1 186 ? -15.626 -19.171 23.127 1.00 81.94 186 LEU A O 1
ATOM 1536 N N . ARG A 1 187 ? -16.197 -17.161 22.288 1.00 83.31 187 ARG A N 1
ATOM 1537 C CA . ARG A 1 187 ? -16.250 -16.457 23.574 1.00 83.31 187 ARG A CA 1
ATOM 1538 C C . ARG A 1 187 ? -17.277 -17.106 24.505 1.00 83.31 187 ARG A C 1
ATOM 1540 O O . ARG A 1 187 ? -16.895 -17.532 25.588 1.00 83.31 187 ARG A O 1
ATOM 1547 N N . ASP A 1 188 ? -18.514 -17.293 24.043 1.00 82.25 188 ASP A N 1
ATOM 1548 C CA . ASP A 1 188 ? -19.584 -17.925 24.829 1.00 82.25 188 ASP A CA 1
ATOM 1549 C C . ASP A 1 188 ? -19.209 -19.344 25.286 1.00 82.25 188 ASP A C 1
ATOM 1551 O O . ASP A 1 188 ? -19.546 -19.770 26.391 1.00 82.25 188 ASP A O 1
ATOM 1555 N N . PHE A 1 189 ? -18.517 -20.101 24.429 1.00 86.06 189 PHE A N 1
ATOM 1556 C CA . PHE A 1 189 ? -18.007 -21.425 24.770 1.00 86.06 189 PHE A CA 1
ATOM 1557 C C . PHE A 1 189 ? -16.943 -21.355 25.871 1.00 86.06 189 PHE A C 1
ATOM 1559 O O . PHE A 1 189 ? -17.052 -22.076 26.862 1.00 86.06 189 PHE A O 1
ATOM 1566 N N . PHE A 1 190 ? -15.940 -20.484 25.728 1.00 88.12 190 PHE A N 1
ATOM 1567 C CA . PHE A 1 190 ? -14.879 -20.348 26.725 1.00 88.12 190 PHE A CA 1
ATOM 1568 C C . PHE A 1 190 ? -15.410 -19.856 28.070 1.00 88.12 190 PHE A C 1
ATOM 1570 O O . PHE A 1 190 ? -14.992 -20.391 29.092 1.00 88.12 190 PHE A O 1
ATOM 1577 N N . ASP A 1 191 ? -16.362 -18.923 28.084 1.00 84.00 191 ASP A N 1
ATOM 1578 C CA . ASP A 1 191 ? -16.987 -18.445 29.320 1.00 84.00 191 ASP A CA 1
ATOM 1579 C C . ASP A 1 191 ? -17.746 -19.573 30.038 1.00 84.00 191 ASP A C 1
ATOM 1581 O O . ASP A 1 191 ? -17.613 -19.731 31.251 1.00 84.00 191 ASP A O 1
ATOM 1585 N N . LYS A 1 192 ? -18.462 -20.434 29.298 1.00 77.31 192 LYS A N 1
ATOM 1586 C CA . LYS A 1 192 ? -19.133 -21.620 29.865 1.00 77.31 192 LYS A CA 1
ATOM 1587 C C . LYS A 1 192 ? -18.153 -22.643 30.429 1.00 77.31 192 LYS A C 1
ATOM 1589 O O . LYS A 1 192 ? -18.396 -23.177 31.505 1.00 77.31 192 LYS A O 1
ATOM 1594 N N . VAL A 1 193 ? -17.055 -22.920 29.727 1.00 79.12 193 VAL A N 1
ATOM 1595 C CA . VAL A 1 193 ? -16.029 -23.864 30.204 1.00 79.12 193 VAL A CA 1
ATOM 1596 C C . VAL A 1 193 ? -15.334 -23.325 31.457 1.00 79.12 193 VAL A C 1
ATOM 1598 O O . VAL A 1 193 ? -15.042 -24.094 32.366 1.00 79.12 193 VAL A O 1
ATOM 1601 N N . ARG A 1 194 ? -15.129 -22.006 31.548 1.00 67.69 194 ARG A N 1
ATOM 1602 C CA . ARG A 1 194 ? -14.499 -21.352 32.705 1.00 67.69 194 ARG A CA 1
ATOM 1603 C C . ARG A 1 194 ? -15.346 -21.382 33.980 1.00 67.69 194 ARG A C 1
ATOM 1605 O O . ARG A 1 194 ? -14.790 -21.199 35.048 1.00 67.69 194 ARG A O 1
ATOM 1612 N N . ILE A 1 195 ? -16.659 -21.587 33.868 1.00 64.75 195 ILE A N 1
ATOM 1613 C CA . ILE A 1 195 ? -17.571 -21.752 35.016 1.00 64.75 195 ILE A CA 1
ATOM 1614 C C . ILE A 1 195 ? -17.517 -23.188 35.576 1.00 64.75 195 ILE A C 1
ATOM 1616 O O . ILE A 1 195 ? -17.929 -23.425 36.706 1.00 64.75 195 ILE A O 1
ATOM 1620 N N . ILE A 1 196 ? -17.025 -24.153 34.792 1.00 55.00 196 ILE A N 1
ATOM 1621 C CA . ILE A 1 196 ? -17.029 -25.586 35.136 1.00 55.00 196 ILE A CA 1
ATOM 1622 C C . ILE A 1 196 ? -15.716 -26.023 35.828 1.00 55.00 196 ILE A C 1
ATOM 1624 O O . ILE A 1 196 ? -15.649 -27.132 36.355 1.00 55.00 196 ILE A O 1
ATOM 1628 N N . VAL A 1 197 ? -14.693 -25.159 35.864 1.00 46.19 197 VAL A N 1
ATOM 1629 C CA . VAL A 1 197 ? -13.393 -25.379 36.537 1.00 46.19 197 VAL A CA 1
ATOM 1630 C C . VAL A 1 197 ? -13.269 -24.445 37.731 1.00 46.19 197 VAL A C 1
ATOM 1632 O O . VAL A 1 197 ? -12.841 -24.928 38.800 1.00 46.19 197 VAL A O 1
#

Organism: Enterococcus faecalis (NCBI:txid1351)

Radius of gyration: 21.18 Å; chains: 1; bounding box: 49×40×64 Å

InterPro domains:
  IPR025410 Lantibiotic biosynthesis protein, dehydration domain [PF13575] (103-192)

Sequence (197 aa):
MIVKKLLEVDASYPFRYFLQYARLFLLDLNSELNICTKEFIINLLETLTQELIHLTSKTLVLDLHTFKKNEPLKGNDSSKRFIYYLKKRFNSKKDIIAFYTCYPELMRITVVRMRYFLDNTKQMLIRVTEDLPSIQNCFNIQSSELNSISESQGDSHSRGKTVSTLTFSDGKKIVYKPKINSENKLRDFFDKVRIIV